Protein AF-A0A7J0FKH3-F1 (afdb_monomer)

Structure (mmCIF, N/CA/C/O backbone):
data_AF-A0A7J0FKH3-F1
#
_entry.id   AF-A0A7J0FKH3-F1
#
loop_
_atom_site.group_PDB
_atom_site.id
_atom_site.type_symbol
_atom_site.label_atom_id
_atom_site.label_alt_id
_atom_site.label_comp_id
_atom_site.label_asym_id
_atom_site.label_entity_id
_atom_site.label_seq_id
_atom_site.pdbx_PDB_ins_code
_atom_site.Cartn_x
_atom_site.Cartn_y
_atom_site.Cartn_z
_atom_site.occupancy
_atom_site.B_iso_or_equiv
_atom_site.auth_seq_id
_atom_site.auth_comp_id
_atom_site.auth_asym_id
_atom_site.auth_atom_id
_atom_site.pdbx_PDB_model_num
ATOM 1 N N . MET A 1 1 ? -23.521 24.990 9.182 1.00 24.92 1 MET A N 1
ATOM 2 C CA . MET A 1 1 ? -23.584 23.538 8.897 1.00 24.92 1 MET A CA 1
ATOM 3 C C . MET A 1 1 ? -22.207 23.071 8.406 1.00 24.92 1 MET A C 1
ATOM 5 O O . MET A 1 1 ? -22.024 22.804 7.232 1.00 24.92 1 MET A O 1
ATOM 9 N N . LEU A 1 2 ? -21.201 23.067 9.289 1.00 23.31 2 LEU A N 1
ATOM 10 C CA . LEU A 1 2 ? -19.812 22.672 8.999 1.00 23.31 2 LEU A CA 1
ATOM 11 C C . LEU A 1 2 ? -19.303 21.867 10.203 1.00 23.31 2 LEU A C 1
ATOM 13 O O . LEU A 1 2 ? -18.571 22.367 11.043 1.00 23.31 2 LEU A O 1
ATOM 17 N N . PHE A 1 3 ? -19.789 20.636 10.324 1.00 21.09 3 PHE A N 1
ATOM 18 C CA . PHE A 1 3 ? -19.300 19.636 11.275 1.00 21.09 3 PHE A CA 1
ATOM 19 C C . PHE A 1 3 ? -19.214 18.303 10.526 1.00 21.09 3 PHE A C 1
ATOM 21 O O . PHE A 1 3 ? -19.976 17.372 10.762 1.00 21.09 3 PHE A O 1
ATOM 28 N N . TRP A 1 4 ? -18.304 18.222 9.553 1.00 26.66 4 TRP A N 1
ATOM 29 C CA . TRP A 1 4 ? -17.895 16.935 8.995 1.00 26.66 4 TRP A CA 1
ATOM 30 C C . TRP A 1 4 ? -16.787 16.356 9.883 1.00 26.66 4 TRP A C 1
ATOM 32 O O . TRP A 1 4 ? -15.612 16.664 9.738 1.00 26.66 4 TRP A O 1
ATOM 42 N N . ASN A 1 5 ? -17.235 15.578 10.872 1.00 28.22 5 ASN A N 1
ATOM 43 C CA . ASN A 1 5 ? -16.535 14.552 11.651 1.00 28.22 5 ASN A CA 1
ATOM 44 C C . ASN A 1 5 ? -14.994 14.494 11.566 1.00 28.22 5 ASN A C 1
ATOM 46 O O . ASN A 1 5 ? -14.410 13.733 10.792 1.00 28.22 5 ASN A O 1
ATOM 50 N N . THR A 1 6 ? -14.346 15.134 12.538 1.00 33.44 6 THR A N 1
ATOM 51 C CA . THR A 1 6 ? -12.931 14.973 12.928 1.00 33.44 6 THR A CA 1
ATOM 52 C C . THR A 1 6 ? -12.555 13.562 13.418 1.00 33.44 6 THR A C 1
ATOM 54 O O . THR A 1 6 ? -11.392 13.303 13.721 1.00 33.44 6 THR A O 1
ATOM 57 N N . TYR A 1 7 ? -13.502 12.619 13.479 1.00 34.09 7 TYR A N 1
ATOM 58 C CA . TYR A 1 7 ? -13.244 11.224 13.857 1.00 34.09 7 TYR A CA 1
ATOM 59 C C . TYR A 1 7 ? -12.999 10.282 12.671 1.00 34.09 7 TYR A C 1
ATOM 61 O O . TYR A 1 7 ? -12.378 9.240 12.868 1.00 34.09 7 TYR A O 1
ATOM 69 N N . SER A 1 8 ? -13.430 10.620 11.448 1.00 38.53 8 SER A N 1
ATOM 70 C CA . SER A 1 8 ? -13.379 9.666 10.325 1.00 38.53 8 SER A CA 1
ATOM 71 C C . SER A 1 8 ? -12.007 9.560 9.652 1.00 38.53 8 SER A C 1
ATOM 73 O O . SER A 1 8 ? -11.727 8.556 9.007 1.00 38.53 8 SER A O 1
ATOM 75 N N . PHE A 1 9 ? -11.149 10.572 9.811 1.00 42.69 9 PHE A N 1
ATOM 76 C CA . PHE A 1 9 ? -9.813 10.604 9.207 1.00 42.69 9 PHE A CA 1
ATOM 77 C C . PHE A 1 9 ? -8.713 10.048 10.118 1.00 42.69 9 PHE A C 1
ATOM 79 O O . PHE A 1 9 ? -7.590 9.883 9.659 1.00 42.69 9 PHE A O 1
ATOM 86 N N . LYS A 1 10 ? -8.999 9.736 11.394 1.00 51.81 10 LYS A N 1
ATOM 87 C CA . LYS A 1 10 ? -7.981 9.359 12.401 1.00 51.81 10 LYS A CA 1
ATOM 88 C C . LYS A 1 10 ? -7.287 8.013 12.160 1.00 51.81 10 LYS A C 1
ATOM 90 O O . LYS A 1 10 ? -6.331 7.701 12.860 1.00 51.81 10 LYS A O 1
ATOM 95 N N . THR A 1 11 ? -7.750 7.219 11.200 1.00 57.16 11 THR A N 1
ATOM 96 C CA . THR A 1 11 ? -7.246 5.861 10.954 1.00 57.16 11 THR A CA 1
ATOM 97 C C . THR A 1 11 ? -6.678 5.678 9.554 1.00 57.16 11 THR A C 1
ATOM 99 O O . THR A 1 11 ? -6.481 4.551 9.125 1.00 57.16 11 THR A O 1
ATOM 102 N N . ILE A 1 12 ? -6.420 6.764 8.826 1.00 62.19 12 ILE A N 1
ATOM 103 C CA . ILE A 1 12 ? -5.792 6.695 7.506 1.00 62.19 12 ILE A CA 1
ATOM 104 C C . ILE A 1 12 ? -4.331 7.108 7.636 1.00 62.19 12 ILE A C 1
ATOM 106 O O . ILE A 1 12 ? -4.050 8.212 8.099 1.00 62.19 12 ILE A O 1
ATOM 110 N N . GLY A 1 13 ? -3.420 6.213 7.257 1.00 70.19 13 GLY A N 1
ATOM 111 C CA . GLY A 1 13 ? -2.000 6.518 7.079 1.00 70.19 13 GLY A CA 1
ATOM 112 C C . GLY A 1 13 ? -1.672 6.607 5.593 1.00 70.19 13 GLY A C 1
ATOM 113 O O . GLY A 1 13 ? -2.055 5.714 4.848 1.00 70.19 13 GLY A O 1
ATOM 114 N N . MET A 1 14 ? -0.993 7.658 5.149 1.00 76.94 14 MET A N 1
ATOM 115 C CA . MET A 1 14 ? -0.488 7.812 3.791 1.00 76.94 14 MET A CA 1
ATOM 116 C C . MET A 1 14 ? 1.018 7.552 3.762 1.00 76.94 14 MET A C 1
ATOM 118 O O . MET A 1 14 ? 1.755 8.134 4.552 1.00 76.94 14 MET A O 1
ATOM 122 N N . MET A 1 15 ? 1.466 6.735 2.816 1.00 76.62 15 MET A N 1
ATOM 123 C CA . MET A 1 15 ? 2.872 6.542 2.471 1.00 76.62 15 MET A CA 1
ATOM 124 C C . MET A 1 15 ? 3.115 6.960 1.025 1.00 76.62 15 MET A C 1
ATOM 126 O O . MET A 1 15 ? 2.325 6.607 0.149 1.00 76.62 15 MET A O 1
ATOM 130 N N . TRP A 1 16 ? 4.203 7.670 0.748 1.00 78.88 16 TRP A N 1
ATOM 131 C CA . TRP A 1 16 ? 4.578 8.050 -0.616 1.00 78.88 16 TRP A CA 1
ATOM 132 C C . TRP A 1 16 ? 6.033 7.731 -0.923 1.00 78.88 16 TRP A C 1
ATOM 134 O O . TRP A 1 16 ? 6.893 7.946 -0.084 1.00 78.88 16 TRP A O 1
ATOM 144 N N . GLN A 1 17 ? 6.311 7.281 -2.146 1.00 72.50 17 GLN A N 1
ATOM 145 C CA . GLN A 1 17 ? 7.668 7.187 -2.684 1.00 72.50 17 GLN A CA 1
ATOM 146 C C . GLN A 1 17 ? 7.677 7.700 -4.125 1.00 72.50 17 GLN A C 1
ATOM 148 O O . GLN A 1 17 ? 6.832 7.312 -4.937 1.00 72.50 17 GLN A O 1
ATOM 153 N N . CYS A 1 18 ? 8.670 8.516 -4.485 1.00 68.19 18 CYS A N 1
ATOM 154 C CA . CYS A 1 18 ? 8.940 8.860 -5.879 1.00 68.19 18 CYS A CA 1
ATOM 155 C C . CYS A 1 18 ? 10.355 8.464 -6.278 1.00 68.19 18 CYS A C 1
ATOM 157 O O . CYS A 1 18 ? 11.319 9.152 -5.969 1.00 68.19 18 CYS A O 1
ATOM 159 N N . SER A 1 19 ? 10.457 7.378 -7.042 1.00 62.41 19 SER A N 1
ATOM 160 C CA . SER A 1 19 ? 11.687 6.958 -7.726 1.00 62.41 19 SER A CA 1
ATOM 161 C C . SER A 1 19 ? 11.820 7.541 -9.140 1.00 62.41 19 SER A C 1
ATOM 163 O O . SER A 1 19 ? 12.805 7.302 -9.832 1.00 62.41 19 SER A O 1
ATOM 165 N N . SER A 1 20 ? 10.821 8.299 -9.605 1.00 66.44 20 SER A N 1
ATOM 166 C CA . SER A 1 20 ? 10.815 8.892 -10.942 1.00 66.44 20 SER A CA 1
ATOM 167 C C . SER A 1 20 ? 11.645 10.173 -10.987 1.00 66.44 20 SER A C 1
ATOM 169 O O . SER A 1 20 ? 11.427 11.081 -10.194 1.00 66.44 20 SER A O 1
ATOM 171 N N . THR A 1 21 ? 12.503 10.306 -11.999 1.00 72.00 21 THR A N 1
ATOM 172 C CA . THR A 1 21 ? 13.219 11.555 -12.313 1.00 72.00 21 THR A CA 1
ATOM 173 C C . THR A 1 21 ? 12.404 12.510 -13.190 1.00 72.00 21 THR A C 1
ATOM 175 O O . THR A 1 21 ? 12.800 13.656 -13.392 1.00 72.00 21 THR A O 1
ATOM 178 N N . LEU A 1 22 ? 11.246 12.073 -13.708 1.00 79.06 22 LEU A N 1
ATOM 179 C CA . LEU A 1 22 ? 10.380 12.914 -14.537 1.00 79.06 22 LEU A CA 1
ATOM 180 C C . LEU A 1 22 ? 9.825 14.098 -13.720 1.00 79.06 22 LEU A C 1
ATOM 182 O O . LEU A 1 22 ? 9.052 13.864 -12.783 1.00 79.06 22 LEU A O 1
ATOM 186 N N . PRO A 1 23 ? 10.103 15.361 -14.107 1.00 82.38 23 PRO A N 1
ATOM 187 C CA . PRO A 1 23 ? 9.742 16.538 -13.311 1.00 82.38 23 PRO A CA 1
ATOM 188 C C . PRO A 1 23 ? 8.249 16.646 -12.988 1.00 82.38 23 PRO A C 1
ATOM 190 O O . PRO A 1 23 ? 7.871 17.065 -11.896 1.00 82.38 23 PRO A O 1
ATOM 193 N N . VAL A 1 24 ? 7.385 16.234 -13.920 1.00 81.69 24 VAL A N 1
ATOM 194 C CA . VAL A 1 24 ? 5.925 16.264 -13.740 1.00 81.69 24 VAL A CA 1
ATOM 195 C C . VAL A 1 24 ? 5.469 15.289 -12.652 1.00 81.69 24 VAL A C 1
ATOM 197 O O . VAL A 1 24 ? 4.576 15.622 -11.874 1.00 81.69 24 VAL A O 1
ATOM 200 N N . VAL A 1 25 ? 6.079 14.103 -12.571 1.00 80.31 25 VAL A N 1
ATOM 201 C CA . VAL A 1 25 ? 5.743 13.086 -11.560 1.00 80.31 25 VAL A CA 1
ATOM 202 C C . VAL A 1 25 ? 6.230 13.536 -10.185 1.00 80.31 25 VAL A C 1
ATOM 204 O O . VAL A 1 25 ? 5.458 13.511 -9.229 1.00 80.31 25 VAL A O 1
ATOM 207 N N . VAL A 1 26 ? 7.464 14.046 -10.112 1.00 82.62 26 VAL A N 1
ATOM 208 C CA . VAL A 1 26 ? 8.044 14.599 -8.878 1.00 82.62 26 VAL A CA 1
ATOM 209 C C . VAL A 1 26 ? 7.198 15.758 -8.353 1.00 82.62 26 VAL A C 1
ATOM 211 O O . VAL A 1 26 ? 6.854 15.796 -7.173 1.00 82.62 26 VAL A O 1
ATOM 214 N N . LYS A 1 27 ? 6.811 16.697 -9.229 1.00 86.69 27 LYS A N 1
ATOM 215 C CA . LYS A 1 27 ? 5.954 17.828 -8.852 1.00 86.69 27 LYS A CA 1
ATOM 216 C C . LYS A 1 27 ? 4.613 17.349 -8.298 1.00 86.69 27 LYS A C 1
ATOM 218 O O . LYS A 1 27 ? 4.248 17.754 -7.203 1.00 86.69 27 LYS A O 1
ATOM 223 N N . ARG A 1 28 ? 3.927 16.442 -9.003 1.00 86.88 28 ARG A N 1
ATOM 224 C CA . ARG A 1 28 ? 2.649 15.883 -8.536 1.00 86.88 28 ARG A CA 1
ATOM 225 C C . ARG A 1 28 ? 2.771 15.197 -7.180 1.00 86.88 28 ARG A C 1
ATOM 227 O O . ARG A 1 28 ? 1.871 15.338 -6.366 1.00 86.88 28 ARG A O 1
ATOM 234 N N . GLY A 1 29 ? 3.855 14.463 -6.937 1.00 86.56 29 GLY A N 1
ATOM 235 C CA . GLY A 1 29 ? 4.088 13.820 -5.645 1.00 86.56 29 GLY A CA 1
ATOM 236 C C . GLY A 1 29 ? 4.231 14.820 -4.502 1.00 86.56 29 GLY A C 1
ATOM 237 O O . GLY A 1 29 ? 3.565 14.667 -3.482 1.00 86.56 29 GLY A O 1
ATOM 238 N N . ARG A 1 30 ? 4.998 15.897 -4.711 1.00 88.69 30 ARG A N 1
ATOM 239 C CA . ARG A 1 30 ? 5.112 16.989 -3.730 1.00 88.69 30 ARG A CA 1
ATOM 240 C C . ARG A 1 30 ? 3.774 17.681 -3.474 1.00 88.69 30 ARG A C 1
ATOM 242 O O . ARG A 1 30 ? 3.397 17.853 -2.320 1.00 88.69 30 ARG A O 1
ATOM 249 N N . ASP A 1 31 ? 3.041 18.028 -4.532 1.00 92.06 31 ASP A N 1
ATOM 250 C CA . ASP A 1 31 ? 1.729 18.682 -4.417 1.00 92.06 31 ASP A CA 1
ATOM 251 C C . ASP A 1 31 ? 0.729 17.790 -3.654 1.00 92.06 31 ASP A C 1
ATOM 253 O O . ASP A 1 31 ? -0.059 18.270 -2.835 1.00 92.06 31 ASP A O 1
ATOM 257 N N . LEU A 1 32 ? 0.792 16.474 -3.885 1.00 91.00 32 LEU A N 1
ATOM 258 C CA . LEU A 1 32 ? -0.018 15.485 -3.182 1.00 91.00 32 LEU A CA 1
ATOM 259 C C . LEU A 1 32 ? 0.346 15.425 -1.692 1.00 91.00 32 LEU A C 1
ATOM 261 O O . LEU A 1 32 ? -0.547 15.543 -0.856 1.00 91.00 32 LEU A O 1
ATOM 265 N N . LEU A 1 33 ? 1.634 15.293 -1.356 1.00 89.94 33 LEU A N 1
ATOM 266 C CA . LEU A 1 33 ? 2.116 15.274 0.030 1.00 89.94 33 LEU A CA 1
ATOM 267 C C . LEU A 1 33 ? 1.686 16.522 0.806 1.00 89.94 33 LEU A C 1
ATOM 269 O O . LEU A 1 33 ? 1.128 16.399 1.894 1.00 89.94 33 LEU A O 1
ATOM 273 N N . ILE A 1 34 ? 1.882 17.714 0.231 1.00 91.81 34 ILE A N 1
ATOM 274 C CA . ILE A 1 34 ? 1.464 18.988 0.841 1.00 91.81 34 ILE A CA 1
ATOM 275 C C . ILE A 1 34 ? -0.033 18.960 1.158 1.00 91.81 34 ILE A C 1
ATOM 277 O O . ILE A 1 34 ? -0.455 19.320 2.259 1.00 91.81 34 ILE A O 1
ATOM 281 N N . THR A 1 35 ? -0.842 18.492 0.210 1.00 93.06 35 THR A N 1
ATOM 282 C CA . THR A 1 35 ? -2.294 18.438 0.381 1.00 93.06 35 THR A CA 1
ATOM 283 C C . THR A 1 35 ? -2.699 17.445 1.466 1.00 93.06 35 THR A C 1
ATOM 285 O O . THR A 1 35 ? -3.514 17.791 2.323 1.00 93.06 35 THR A O 1
ATOM 288 N N . TYR A 1 36 ? -2.099 16.254 1.511 1.00 91.25 36 TYR A N 1
ATOM 289 C CA . TYR A 1 36 ? -2.360 15.296 2.586 1.00 91.25 36 TYR A CA 1
ATOM 290 C C . TYR A 1 36 ? -1.902 15.809 3.953 1.00 91.25 36 TYR A C 1
ATOM 292 O O . TYR A 1 36 ? -2.659 15.672 4.908 1.00 91.25 36 TYR A O 1
ATOM 300 N N . HIS A 1 37 ? -0.747 16.473 4.062 1.00 90.00 37 HIS A N 1
ATOM 301 C CA . HIS A 1 37 ? -0.317 17.123 5.308 1.00 90.00 37 HIS A CA 1
ATOM 302 C C . HIS A 1 37 ? -1.267 18.240 5.764 1.00 90.00 37 HIS A C 1
ATOM 304 O O . HIS A 1 37 ? -1.367 18.506 6.959 1.00 90.00 37 HIS A O 1
ATOM 310 N N . SER A 1 38 ? -1.983 18.889 4.839 1.00 91.50 38 SER A N 1
ATOM 311 C CA . SER A 1 38 ? -2.996 19.899 5.181 1.00 91.50 38 SER A CA 1
ATOM 312 C C . SER A 1 38 ? -4.323 19.307 5.684 1.00 91.50 38 SER A C 1
ATOM 314 O O . SER A 1 38 ? -5.131 20.026 6.275 1.00 91.50 38 SER A O 1
ATOM 316 N N . LEU A 1 39 ? -4.565 18.017 5.426 1.00 90.12 39 LEU A N 1
ATOM 317 C CA . LEU A 1 39 ? -5.822 17.315 5.722 1.00 90.12 39 LEU A CA 1
ATOM 318 C C . LEU A 1 39 ? -5.690 16.294 6.857 1.00 90.12 39 LEU A C 1
ATOM 320 O O . LEU A 1 39 ? -6.644 16.075 7.603 1.00 90.12 39 LEU A O 1
ATOM 324 N N . LEU A 1 40 ? -4.529 15.655 6.971 1.00 88.56 40 LEU A N 1
ATOM 325 C CA . LEU A 1 40 ? -4.211 14.614 7.942 1.00 88.56 40 LEU A CA 1
ATOM 326 C C . LEU A 1 40 ? -3.172 15.120 8.945 1.00 88.56 40 LEU A C 1
ATOM 328 O O . LEU A 1 40 ? -2.465 16.096 8.705 1.00 88.56 40 LEU A O 1
ATOM 332 N N . ASN A 1 41 ? -3.060 14.447 10.090 1.00 84.62 41 ASN A N 1
ATOM 333 C CA . ASN A 1 41 ? -2.061 14.833 11.080 1.00 84.62 41 ASN A CA 1
ATOM 334 C C . ASN A 1 41 ? -0.638 14.419 10.649 1.00 84.62 41 ASN A C 1
ATOM 336 O O . ASN A 1 41 ? -0.452 13.500 9.854 1.00 84.62 41 ASN A O 1
ATOM 340 N N . LYS A 1 42 ? 0.386 15.069 11.215 1.00 80.12 42 LYS A N 1
ATOM 341 C CA . LYS A 1 42 ? 1.800 14.822 10.868 1.00 80.12 42 LYS A CA 1
ATOM 342 C C . LYS A 1 42 ? 2.282 13.380 11.085 1.00 80.12 42 LYS A C 1
ATOM 344 O O . LYS A 1 42 ? 3.255 12.978 10.473 1.00 80.12 42 LYS A O 1
ATOM 349 N N . ASN A 1 43 ? 1.614 12.610 11.943 1.00 82.25 43 ASN A N 1
ATOM 350 C CA . ASN A 1 43 ? 1.945 11.208 12.208 1.00 82.25 43 ASN A CA 1
ATOM 351 C C . ASN A 1 43 ? 1.196 10.245 11.265 1.00 82.25 43 ASN A C 1
ATOM 353 O O . ASN A 1 43 ? 1.367 9.033 11.367 1.00 82.25 43 ASN A O 1
ATOM 357 N N . GLN A 1 44 ? 0.334 10.771 10.391 1.00 86.12 44 GLN A N 1
ATOM 358 C CA . GLN A 1 44 ? -0.460 10.016 9.422 1.00 86.12 44 GLN A CA 1
ATOM 359 C C . GLN A 1 44 ? 0.058 10.137 7.995 1.00 86.12 44 GLN A C 1
ATOM 361 O O . GLN A 1 44 ? -0.462 9.448 7.130 1.00 86.12 44 GLN A O 1
ATOM 366 N N . VAL A 1 45 ? 1.026 11.005 7.718 1.00 89.50 45 VAL A N 1
ATOM 367 C CA . VAL A 1 45 ? 1.577 11.187 6.373 1.00 89.50 45 VAL A CA 1
ATOM 368 C C . VAL A 1 45 ? 3.068 10.941 6.451 1.00 89.50 45 VAL A C 1
ATOM 370 O O . VAL A 1 45 ? 3.737 11.532 7.294 1.00 89.50 45 VAL A O 1
ATOM 373 N N . PHE A 1 46 ? 3.547 10.040 5.604 1.00 87.56 46 PHE A N 1
ATOM 374 C CA . PHE A 1 46 ? 4.900 9.522 5.646 1.00 87.56 46 PHE A CA 1
ATOM 375 C C . PHE A 1 46 ? 5.512 9.533 4.247 1.00 87.56 46 PHE A C 1
ATOM 377 O O . PHE A 1 46 ? 4.931 9.014 3.285 1.00 87.56 46 PHE A O 1
ATOM 384 N N . ASP A 1 47 ? 6.687 10.128 4.139 1.00 88.12 47 ASP A N 1
ATOM 385 C CA . ASP A 1 47 ? 7.458 10.223 2.914 1.00 88.12 47 ASP A CA 1
ATOM 386 C C . ASP A 1 47 ? 8.585 9.181 2.952 1.00 88.12 47 ASP A C 1
ATOM 388 O O . ASP A 1 47 ? 9.625 9.363 3.581 1.00 88.12 47 ASP A O 1
ATOM 392 N N . LEU A 1 48 ? 8.395 8.078 2.227 1.00 83.69 48 LEU A N 1
ATOM 393 C CA . LEU A 1 48 ? 9.358 6.978 2.115 1.00 83.69 48 LEU A CA 1
ATOM 394 C C . LEU A 1 48 ? 10.678 7.396 1.450 1.00 83.69 48 LEU A C 1
ATOM 396 O O . LEU A 1 48 ? 11.615 6.602 1.428 1.00 83.69 48 LEU A O 1
ATOM 400 N N . SER A 1 49 ? 10.758 8.592 0.856 1.00 77.88 49 SER A N 1
ATOM 401 C CA . SER A 1 49 ? 11.997 9.103 0.265 1.00 77.88 49 SER A CA 1
ATOM 402 C C . SER A 1 49 ? 12.914 9.805 1.266 1.00 77.88 49 SER A C 1
ATOM 404 O O . SER A 1 49 ? 14.110 9.905 0.997 1.00 77.88 49 SER A O 1
ATOM 406 N N . VAL A 1 50 ? 12.387 10.266 2.406 1.00 80.56 50 VAL A N 1
ATOM 407 C CA . VAL A 1 50 ? 13.161 11.030 3.404 1.00 80.56 50 VAL A CA 1
ATOM 408 C C . VAL A 1 50 ? 13.007 10.532 4.838 1.00 80.56 50 VAL A C 1
ATOM 410 O O . VAL A 1 50 ? 13.890 10.802 5.647 1.00 80.56 50 VAL A O 1
ATOM 413 N N . ASP A 1 51 ? 11.926 9.821 5.161 1.00 81.12 51 ASP A N 1
ATOM 414 C CA . ASP A 1 51 ? 11.641 9.402 6.529 1.00 81.12 51 ASP A CA 1
ATOM 415 C C . ASP A 1 51 ? 12.309 8.056 6.865 1.00 81.12 51 ASP A C 1
ATOM 417 O O . ASP A 1 51 ? 13.426 8.016 7.375 1.00 81.12 51 ASP A O 1
ATOM 421 N N . ALA A 1 52 ? 11.622 6.937 6.619 1.00 77.62 52 ALA A N 1
ATOM 422 C CA . ALA A 1 52 ? 12.139 5.590 6.865 1.00 77.62 52 ALA A CA 1
ATOM 423 C C . ALA A 1 52 ? 11.485 4.564 5.931 1.00 77.62 52 ALA A C 1
ATOM 425 O O . ALA A 1 52 ? 10.583 4.884 5.152 1.00 77.62 52 ALA A O 1
ATOM 426 N N . ALA A 1 53 ? 11.920 3.311 6.026 1.00 84.44 53 ALA A N 1
ATOM 427 C CA . ALA A 1 53 ? 11.284 2.222 5.308 1.00 84.44 53 ALA A CA 1
ATOM 428 C C . ALA A 1 53 ? 9.882 1.908 5.894 1.00 84.44 53 ALA A C 1
ATOM 430 O O . ALA A 1 53 ? 9.613 2.187 7.072 1.00 84.44 53 ALA A O 1
ATOM 431 N N . PRO A 1 54 ? 8.945 1.348 5.100 1.00 86.44 54 PRO A N 1
ATOM 432 C CA . PRO A 1 54 ? 7.593 1.056 5.568 1.00 86.44 54 PRO A CA 1
ATOM 433 C C . PRO A 1 54 ? 7.556 0.091 6.758 1.00 86.44 54 PRO A C 1
ATOM 435 O O . PRO A 1 54 ? 6.642 0.175 7.576 1.00 86.44 54 PRO A O 1
ATOM 438 N N . ASP A 1 55 ? 8.521 -0.824 6.864 1.00 86.50 55 ASP A N 1
ATOM 439 C CA . ASP A 1 55 ? 8.635 -1.785 7.960 1.00 86.50 55 ASP A CA 1
ATOM 440 C C . ASP A 1 55 ? 8.953 -1.107 9.288 1.00 86.50 55 ASP A C 1
ATOM 442 O O . ASP A 1 55 ? 8.244 -1.370 10.259 1.00 86.50 55 ASP A O 1
ATOM 446 N N . ASP A 1 56 ? 9.897 -0.168 9.323 1.00 85.06 56 ASP A N 1
ATOM 447 C CA . ASP A 1 56 ? 10.204 0.606 10.533 1.00 85.06 56 ASP A CA 1
ATOM 448 C C . ASP A 1 56 ? 8.970 1.359 11.045 1.00 85.06 56 ASP A C 1
ATOM 450 O O . ASP A 1 56 ? 8.645 1.352 12.239 1.00 85.06 56 ASP A O 1
ATOM 454 N N . PHE A 1 57 ? 8.246 2.008 10.129 1.00 84.69 57 PHE A N 1
ATOM 455 C CA . PHE A 1 57 ? 7.028 2.736 10.465 1.00 84.69 57 PHE A CA 1
ATOM 456 C C . PHE A 1 57 ? 5.939 1.795 10.988 1.00 84.69 57 PHE A C 1
ATOM 458 O O . PHE A 1 57 ? 5.357 2.052 12.046 1.00 84.69 57 PHE A O 1
ATOM 465 N N . LEU A 1 58 ? 5.650 0.712 10.263 1.00 86.81 58 LEU A N 1
ATOM 466 C CA . LEU A 1 58 ? 4.561 -0.193 10.618 1.00 86.81 58 LEU A CA 1
ATOM 467 C C . LEU A 1 58 ? 4.857 -0.956 11.904 1.00 86.81 58 LEU A C 1
ATOM 469 O O . LEU A 1 58 ? 3.962 -1.060 12.742 1.00 86.81 58 LEU A O 1
ATOM 473 N N . GLN A 1 59 ? 6.092 -1.413 12.116 1.00 88.69 59 GLN A N 1
ATOM 474 C CA . GLN A 1 59 ? 6.494 -2.019 13.386 1.00 88.69 59 GLN A CA 1
ATOM 475 C C . GLN A 1 59 ? 6.258 -1.050 14.540 1.00 88.69 59 GLN A C 1
ATOM 477 O O . GLN A 1 59 ? 5.590 -1.410 15.506 1.00 88.69 59 GLN A O 1
ATOM 482 N N . ARG A 1 60 ? 6.706 0.206 14.416 1.00 87.62 60 ARG A N 1
ATOM 483 C CA . ARG A 1 60 ? 6.489 1.223 15.452 1.00 87.62 60 ARG A CA 1
ATOM 484 C C . ARG A 1 60 ? 5.003 1.455 15.736 1.00 87.62 60 ARG A C 1
ATOM 486 O O . ARG A 1 60 ? 4.613 1.525 16.899 1.00 87.62 60 ARG A O 1
ATOM 493 N N . VAL A 1 61 ? 4.168 1.571 14.703 1.00 87.19 61 VAL A N 1
ATOM 494 C CA . VAL A 1 61 ? 2.717 1.767 14.869 1.00 87.19 61 VAL A CA 1
ATOM 495 C C . VAL A 1 61 ? 2.082 0.580 15.590 1.00 87.19 61 VAL A C 1
ATOM 497 O O . VAL A 1 61 ? 1.355 0.785 16.560 1.00 87.19 61 VAL A O 1
ATOM 500 N N . TYR A 1 62 ? 2.362 -0.647 15.153 1.00 89.12 62 TYR A N 1
ATOM 501 C CA . TYR A 1 62 ? 1.750 -1.839 15.736 1.00 89.12 62 TYR A CA 1
ATOM 502 C C . TYR A 1 62 ? 2.252 -2.135 17.152 1.00 89.12 62 TYR A C 1
ATOM 504 O O . TYR A 1 62 ? 1.430 -2.455 18.007 1.00 89.12 62 TYR A O 1
ATOM 512 N N . LEU A 1 63 ? 3.542 -1.928 17.435 1.00 90.50 63 LEU A N 1
ATOM 513 C CA . LEU A 1 63 ? 4.089 -2.032 18.792 1.00 90.50 63 LEU A CA 1
ATOM 514 C C . LEU A 1 63 ? 3.443 -1.011 19.735 1.00 90.50 63 LEU A C 1
ATOM 516 O O . LEU A 1 63 ? 3.044 -1.360 20.843 1.00 90.50 63 LEU A O 1
ATOM 520 N N . ASN A 1 64 ? 3.273 0.237 19.290 1.00 90.44 64 ASN A N 1
ATOM 521 C CA . ASN A 1 64 ? 2.602 1.260 20.091 1.00 90.44 64 ASN A CA 1
ATOM 522 C C . ASN A 1 64 ? 1.130 0.909 20.348 1.00 90.44 64 ASN A C 1
ATOM 524 O O . ASN A 1 64 ? 0.649 1.066 21.468 1.00 90.44 64 ASN A O 1
ATOM 528 N N . LEU A 1 65 ? 0.410 0.419 19.332 1.00 89.69 65 LEU A N 1
ATOM 529 C CA . LEU A 1 65 ? -0.977 -0.022 19.492 1.00 89.69 65 LEU A CA 1
ATOM 530 C C . LEU A 1 65 ? -1.083 -1.207 20.455 1.00 89.69 65 LEU A C 1
ATOM 532 O O . LEU A 1 65 ? -2.008 -1.243 21.260 1.00 89.69 65 LEU A O 1
ATOM 536 N N . GLU A 1 66 ? -0.154 -2.157 20.401 1.00 91.12 66 GLU A N 1
ATOM 537 C CA . GLU A 1 66 ? -0.113 -3.296 21.319 1.00 91.12 66 GLU A CA 1
ATOM 538 C C . GLU A 1 66 ? 0.149 -2.853 22.762 1.00 91.12 66 GLU A C 1
ATOM 540 O O . GLU A 1 66 ? -0.598 -3.234 23.660 1.00 91.12 66 GLU A O 1
ATOM 545 N N . GLN A 1 67 ? 1.123 -1.968 22.980 1.00 92.50 67 GLN A N 1
ATOM 546 C CA . GLN A 1 67 ? 1.401 -1.388 24.298 1.00 92.50 67 GLN A CA 1
ATOM 547 C C . GLN A 1 67 ? 0.186 -0.648 24.870 1.00 92.50 67 GLN A C 1
ATOM 549 O O . GLN A 1 67 ? -0.182 -0.852 26.025 1.00 92.50 67 GLN A O 1
ATOM 554 N N . LEU A 1 68 ? -0.490 0.170 24.060 1.00 91.19 68 LEU A N 1
ATOM 555 C CA . LEU A 1 68 ? -1.700 0.876 24.487 1.00 91.19 68 LEU A CA 1
ATOM 556 C C . LEU A 1 68 ? -2.825 -0.094 24.876 1.00 91.19 68 LEU A C 1
ATOM 558 O O . LEU A 1 68 ? -3.488 0.117 25.889 1.00 91.19 68 LEU A O 1
ATOM 562 N N . LYS A 1 69 ? -3.001 -1.190 24.130 1.00 91.00 69 LYS A N 1
ATOM 563 C CA . LYS A 1 69 ? -3.982 -2.236 24.464 1.00 91.00 69 LYS A CA 1
ATOM 564 C C . LYS A 1 69 ? -3.660 -2.934 25.778 1.00 91.00 69 LYS A C 1
ATOM 566 O O . LYS A 1 69 ? -4.566 -3.146 26.577 1.00 91.00 69 LYS A O 1
ATOM 571 N N . LEU A 1 70 ? -2.390 -3.272 26.006 1.00 93.88 70 LEU A N 1
ATOM 572 C CA . LEU A 1 70 ? -1.937 -3.881 27.261 1.00 93.88 70 LEU A CA 1
ATOM 573 C C . LEU A 1 70 ? -2.166 -2.949 28.459 1.00 93.88 70 LEU A C 1
ATOM 575 O O . LEU A 1 70 ? -2.490 -3.419 29.545 1.00 93.88 70 LEU A O 1
ATOM 579 N N . ASN A 1 71 ? -2.090 -1.636 28.236 1.00 94.56 71 ASN A N 1
ATOM 580 C CA . ASN A 1 71 ? -2.386 -0.611 29.237 1.00 94.56 71 ASN A CA 1
ATOM 581 C C . ASN A 1 71 ? -3.892 -0.308 29.397 1.00 94.56 71 ASN A C 1
ATOM 583 O O . ASN A 1 71 ? -4.251 0.587 30.160 1.00 94.56 71 ASN A O 1
ATOM 587 N N . GLY A 1 72 ? -4.776 -1.030 28.699 1.00 91.50 72 GLY A N 1
ATOM 588 C CA . GLY A 1 72 ? -6.230 -0.887 28.818 1.00 91.50 72 GLY A CA 1
ATOM 589 C C . GLY A 1 72 ? -6.859 0.213 27.954 1.00 91.50 72 GLY A C 1
ATOM 590 O O . GLY A 1 72 ? -8.009 0.578 28.188 1.00 91.50 72 GLY A O 1
ATOM 591 N N . ASP A 1 73 ? -6.151 0.750 26.954 1.00 90.69 73 ASP A N 1
ATOM 592 C CA . ASP A 1 73 ? -6.712 1.752 26.040 1.00 90.69 73 ASP A CA 1
ATOM 593 C C . ASP A 1 73 ? -7.648 1.102 25.002 1.00 90.69 73 ASP A C 1
ATOM 595 O O . ASP A 1 73 ? -7.227 0.530 23.990 1.00 90.69 73 ASP A O 1
ATOM 599 N N . GLU A 1 74 ? -8.957 1.227 25.227 1.00 87.06 74 GLU A N 1
ATOM 600 C CA . GLU A 1 74 ? -9.986 0.726 24.309 1.00 87.06 74 GLU A CA 1
ATOM 601 C C . GLU A 1 74 ? -9.962 1.398 22.924 1.00 87.06 74 GLU A C 1
ATOM 603 O O . GLU A 1 74 ? -10.440 0.822 21.937 1.00 87.06 74 GLU A O 1
ATOM 608 N N . LEU A 1 75 ? -9.427 2.620 22.808 1.00 87.88 75 LEU A N 1
ATOM 609 C CA . LEU A 1 75 ? -9.309 3.300 21.519 1.00 87.88 75 LEU A CA 1
ATOM 610 C C . LEU A 1 75 ? -8.252 2.632 20.647 1.00 87.88 75 LEU A C 1
ATOM 612 O O . LEU A 1 75 ? -8.430 2.601 19.431 1.00 87.88 75 LEU A O 1
ATOM 616 N N . ALA A 1 76 ? -7.204 2.045 21.226 1.00 87.56 76 ALA A N 1
ATOM 617 C CA . ALA A 1 76 ? -6.166 1.356 20.465 1.00 87.56 76 ALA A CA 1
ATOM 618 C C . ALA A 1 76 ? -6.713 0.134 19.703 1.00 87.56 76 ALA A C 1
ATOM 620 O O . ALA A 1 76 ? -6.309 -0.119 18.564 1.00 87.56 76 ALA A O 1
ATOM 621 N N . LEU A 1 77 ? -7.684 -0.590 20.277 1.00 87.12 77 LEU A N 1
ATOM 622 C CA . LEU A 1 77 ? -8.423 -1.645 19.568 1.00 87.12 77 LEU A CA 1
ATOM 623 C C . LEU A 1 77 ? -9.191 -1.071 18.375 1.00 87.12 77 LEU A C 1
ATOM 625 O O . LEU A 1 77 ? -8.975 -1.505 17.243 1.00 87.12 77 LEU A O 1
ATOM 629 N N . LYS A 1 78 ? -10.002 -0.032 18.609 1.00 88.56 78 LYS A N 1
ATOM 630 C CA . LYS A 1 78 ? -10.819 0.612 17.565 1.00 88.56 78 LYS A CA 1
ATOM 631 C C . LYS A 1 78 ? -9.969 1.228 16.453 1.00 88.56 78 LYS A C 1
ATOM 633 O O . LYS A 1 78 ? -10.377 1.205 15.293 1.00 88.56 78 LYS A O 1
ATOM 638 N N . ILE A 1 79 ? -8.804 1.785 16.790 1.00 87.56 79 ILE A N 1
ATOM 639 C CA . ILE A 1 79 ? -7.851 2.329 15.818 1.00 87.56 79 ILE A CA 1
ATOM 640 C C . ILE A 1 79 ? -7.297 1.199 14.957 1.00 87.56 79 ILE A C 1
ATOM 642 O O . ILE A 1 79 ? -7.342 1.326 13.738 1.00 87.56 79 ILE A O 1
ATOM 646 N N . GLN A 1 80 ? -6.830 0.096 15.554 1.00 87.44 80 GLN A N 1
ATOM 647 C CA . GLN A 1 80 ? -6.289 -1.028 14.784 1.00 87.44 80 GLN A CA 1
ATOM 648 C C . GLN A 1 80 ? -7.331 -1.634 13.834 1.00 87.44 80 GLN A C 1
ATOM 650 O O . GLN A 1 80 ? -7.009 -1.916 12.683 1.00 87.44 80 GLN A O 1
ATOM 655 N N . GLU A 1 81 ? -8.572 -1.809 14.289 1.00 86.56 81 GLU A N 1
ATOM 656 C CA . GLU A 1 81 ? -9.654 -2.384 13.476 1.00 86.56 81 GLU A CA 1
ATOM 657 C C . GLU A 1 81 ? -10.048 -1.496 12.290 1.00 86.56 81 GLU A C 1
ATOM 659 O O . GLU A 1 81 ? -10.463 -1.997 11.247 1.00 86.56 81 GLU A O 1
ATOM 664 N N . ARG A 1 82 ? -9.921 -0.174 12.443 1.00 87.62 82 ARG A N 1
ATOM 665 C CA . ARG A 1 82 ? -10.324 0.820 11.436 1.00 87.62 82 ARG A CA 1
ATOM 666 C C . ARG A 1 82 ? -9.154 1.381 10.626 1.00 87.62 82 ARG A C 1
ATOM 668 O O . ARG A 1 82 ? -9.386 2.231 9.762 1.00 87.62 82 ARG A O 1
ATOM 675 N N . LEU A 1 83 ? -7.922 0.961 10.922 1.00 89.00 83 LEU A N 1
ATOM 676 C CA . LEU A 1 83 ? -6.702 1.418 10.260 1.00 89.00 83 LEU A CA 1
ATOM 677 C C . LEU A 1 83 ? -6.731 1.020 8.787 1.00 89.00 83 LEU A C 1
ATOM 679 O O . LEU A 1 83 ? -6.763 -0.162 8.466 1.00 89.00 83 LEU A O 1
ATOM 683 N N . LYS A 1 84 ? -6.674 2.009 7.897 1.00 90.56 84 LYS A N 1
ATOM 684 C CA . LYS A 1 84 ? -6.496 1.834 6.455 1.00 90.56 84 LYS A CA 1
ATOM 685 C C . LYS A 1 84 ? -5.210 2.536 6.036 1.00 90.56 84 LYS A C 1
ATOM 687 O O . LYS A 1 84 ? -4.906 3.623 6.528 1.00 90.56 84 LYS A O 1
ATOM 692 N N . ILE A 1 85 ? -4.462 1.937 5.119 1.00 92.94 85 ILE A N 1
ATOM 693 C CA . ILE A 1 85 ? -3.243 2.552 4.584 1.00 92.94 85 ILE A CA 1
ATOM 694 C C . ILE A 1 85 ? -3.501 2.993 3.151 1.00 92.94 85 ILE A C 1
ATOM 696 O O . ILE A 1 85 ? -4.075 2.253 2.363 1.00 92.94 85 ILE A O 1
ATOM 700 N N . ILE A 1 86 ? -3.072 4.198 2.810 1.00 93.44 86 ILE A N 1
ATOM 701 C CA . ILE A 1 86 ? -3.012 4.713 1.452 1.00 93.44 86 ILE A CA 1
ATOM 702 C C . ILE A 1 86 ? -1.545 4.725 1.039 1.00 93.44 86 ILE A C 1
ATOM 704 O O . ILE A 1 86 ? -0.723 5.350 1.697 1.00 93.44 86 ILE A O 1
ATOM 708 N N . VAL A 1 87 ? -1.211 4.076 -0.065 1.00 91.94 87 VAL A N 1
ATOM 709 C CA . VAL A 1 87 ? 0.111 4.174 -0.682 1.00 91.94 87 VAL A CA 1
ATOM 710 C C . VAL A 1 87 ? 0.003 4.975 -1.967 1.00 91.94 87 VAL A C 1
ATOM 712 O O . VAL A 1 87 ? -0.849 4.705 -2.804 1.00 91.94 87 VAL A O 1
ATOM 715 N N . ALA A 1 88 ? 0.826 6.004 -2.113 1.00 91.19 88 ALA A N 1
ATOM 716 C CA . ALA A 1 88 ? 0.922 6.815 -3.313 1.00 91.19 88 ALA A CA 1
ATOM 717 C C . ALA A 1 88 ? 2.263 6.543 -3.989 1.00 91.19 88 ALA A C 1
ATOM 719 O O . ALA A 1 88 ? 3.311 7.003 -3.542 1.00 91.19 88 ALA A O 1
ATOM 720 N N . GLY A 1 89 ? 2.229 5.788 -5.079 1.00 88.38 89 GLY A N 1
ATOM 721 C CA . GLY A 1 89 ? 3.438 5.306 -5.730 1.00 88.38 89 GLY A CA 1
ATOM 722 C C . GLY A 1 89 ? 3.149 4.653 -7.075 1.00 88.38 89 GLY A C 1
ATOM 723 O O . GLY A 1 89 ? 2.073 4.806 -7.658 1.00 88.38 89 GLY A O 1
ATOM 724 N N . GLY A 1 90 ? 4.156 3.966 -7.602 1.00 85.00 90 GLY A N 1
ATOM 725 C CA . GLY A 1 90 ? 3.957 2.991 -8.671 1.00 85.00 90 GLY A CA 1
ATOM 726 C C . GLY A 1 90 ? 3.852 1.577 -8.104 1.00 85.00 90 GLY A C 1
ATOM 727 O O . GLY A 1 90 ? 4.103 1.355 -6.922 1.00 85.00 90 GLY A O 1
ATOM 728 N N . ASP A 1 91 ? 3.610 0.604 -8.983 1.00 81.00 91 ASP A N 1
ATOM 729 C CA . ASP A 1 91 ? 3.452 -0.807 -8.600 1.00 81.00 91 ASP A CA 1
ATOM 730 C C . ASP A 1 91 ? 4.632 -1.372 -7.774 1.00 81.00 91 ASP A C 1
ATOM 732 O O . ASP A 1 91 ? 4.457 -2.323 -7.018 1.00 81.00 91 ASP A O 1
ATOM 736 N N . GLY A 1 92 ? 5.843 -0.814 -7.909 1.00 80.31 92 GLY A N 1
ATOM 737 C CA . GLY A 1 92 ? 7.000 -1.202 -7.093 1.00 80.31 92 GLY A CA 1
ATOM 738 C C . GLY A 1 92 ? 6.865 -0.794 -5.622 1.00 80.31 92 GLY A C 1
ATOM 739 O O . GLY A 1 92 ? 7.121 -1.606 -4.738 1.00 80.31 92 GLY A O 1
ATOM 740 N N . THR A 1 93 ? 6.414 0.433 -5.358 1.00 85.06 93 THR A N 1
ATOM 741 C CA . THR A 1 93 ? 6.152 0.939 -4.000 1.00 85.06 93 THR A CA 1
ATOM 742 C C . THR A 1 93 ? 4.967 0.209 -3.374 1.00 85.06 93 THR A C 1
ATOM 744 O O . THR A 1 93 ? 5.032 -0.188 -2.212 1.00 85.06 93 THR A O 1
ATOM 747 N N . ASP A 1 94 ? 3.922 -0.045 -4.164 1.00 86.62 94 ASP A N 1
ATOM 748 C CA . ASP A 1 94 ? 2.762 -0.817 -3.721 1.00 86.62 94 ASP A CA 1
ATOM 749 C C . ASP A 1 94 ? 3.184 -2.243 -3.321 1.00 86.62 94 ASP A C 1
ATOM 751 O O . ASP A 1 94 ? 2.893 -2.685 -2.211 1.00 86.62 94 ASP A O 1
ATOM 755 N N . ASN A 1 95 ? 3.939 -2.951 -4.176 1.00 84.12 95 ASN A N 1
ATOM 756 C CA . ASN A 1 95 ? 4.456 -4.288 -3.855 1.00 84.12 95 ASN A CA 1
ATOM 757 C C . ASN A 1 95 ? 5.421 -4.279 -2.656 1.00 84.12 95 ASN A C 1
ATOM 759 O O . ASN A 1 95 ? 5.437 -5.246 -1.896 1.00 84.12 95 ASN A O 1
ATOM 763 N N . TRP A 1 96 ? 6.221 -3.224 -2.467 1.00 85.56 96 TRP A N 1
ATOM 764 C C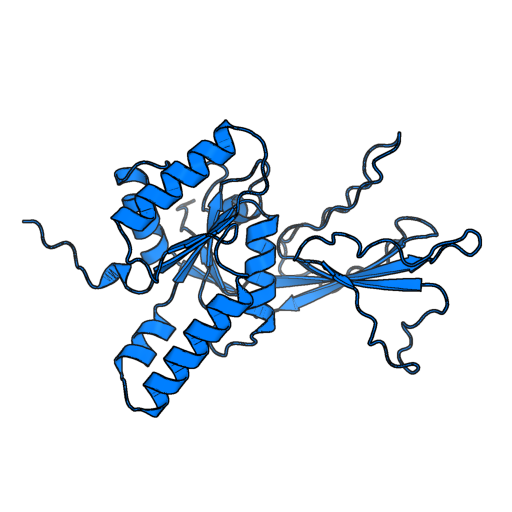A . TRP A 1 96 ? 7.100 -3.102 -1.300 1.00 85.56 96 TRP A CA 1
ATOM 765 C C . TRP A 1 96 ? 6.296 -3.065 0.001 1.00 85.56 96 TRP A C 1
ATOM 767 O O . TRP A 1 96 ? 6.522 -3.897 0.883 1.00 85.56 96 TRP A O 1
ATOM 777 N N . LEU A 1 97 ? 5.303 -2.175 0.091 1.00 87.50 97 LEU A N 1
ATOM 778 C CA . LEU A 1 97 ? 4.428 -2.081 1.260 1.00 87.50 97 LEU A CA 1
ATOM 779 C C . LEU A 1 97 ? 3.691 -3.401 1.528 1.00 87.50 97 LEU A C 1
ATOM 781 O O . LEU A 1 97 ? 3.549 -3.816 2.678 1.00 87.50 97 LEU A O 1
ATOM 785 N N . LEU A 1 98 ? 3.245 -4.087 0.476 1.00 86.19 98 LEU A N 1
ATOM 786 C CA . LEU A 1 98 ? 2.593 -5.388 0.610 1.00 86.19 98 LEU A CA 1
ATOM 787 C C . LEU A 1 98 ? 3.508 -6.483 1.121 1.00 86.19 98 LEU A C 1
ATOM 789 O O . LEU A 1 98 ? 3.079 -7.288 1.951 1.00 86.19 98 LEU A O 1
ATOM 793 N N . GLY A 1 99 ? 4.751 -6.507 0.642 1.00 83.88 99 GLY A N 1
ATOM 794 C CA . GLY A 1 99 ? 5.791 -7.383 1.164 1.00 83.88 99 GLY A CA 1
ATOM 795 C C . GLY A 1 99 ? 5.928 -7.192 2.669 1.00 83.88 99 GLY A C 1
ATOM 796 O O . GLY A 1 99 ? 5.730 -8.143 3.423 1.00 83.88 99 GLY A O 1
ATOM 797 N N . VAL A 1 100 ? 6.109 -5.939 3.096 1.00 86.56 100 VAL A N 1
ATOM 798 C CA . VAL A 1 100 ? 6.228 -5.565 4.511 1.00 86.56 100 VAL A CA 1
ATOM 799 C C . VAL A 1 100 ? 5.011 -6.012 5.324 1.00 86.56 100 VAL A C 1
ATOM 801 O O . VAL A 1 100 ? 5.166 -6.748 6.295 1.00 86.56 100 VAL A O 1
ATOM 804 N N . VAL A 1 101 ? 3.789 -5.632 4.933 1.00 87.19 101 VAL A N 1
ATOM 805 C CA . VAL A 1 101 ? 2.567 -6.011 5.673 1.00 87.19 101 VAL A CA 1
ATOM 806 C C . VAL A 1 101 ? 2.419 -7.529 5.771 1.00 87.19 101 VAL A C 1
ATOM 808 O O . VAL A 1 101 ? 2.028 -8.052 6.816 1.00 87.19 101 VAL A O 1
ATOM 811 N N . SER A 1 102 ? 2.757 -8.246 4.700 1.00 84.00 102 SER A N 1
ATOM 812 C CA . SER A 1 102 ? 2.698 -9.702 4.679 1.00 84.00 102 SER A CA 1
ATOM 813 C C . SER A 1 102 ? 3.768 -10.355 5.561 1.00 84.00 102 SER A C 1
ATOM 815 O O . SER A 1 102 ? 3.513 -11.438 6.089 1.00 84.00 102 SER A O 1
ATOM 817 N N . ASP A 1 103 ? 4.942 -9.745 5.709 1.00 83.62 103 ASP A N 1
ATOM 818 C CA . ASP A 1 103 ? 6.049 -10.279 6.508 1.00 83.62 103 ASP A CA 1
ATOM 819 C C . ASP A 1 103 ? 5.903 -9.972 8.004 1.00 83.62 103 ASP A C 1
ATOM 821 O O . ASP A 1 103 ? 6.352 -10.768 8.831 1.00 83.62 103 ASP A O 1
ATOM 825 N N . LEU A 1 104 ? 5.174 -8.909 8.362 1.00 82.81 104 LEU A N 1
ATOM 826 C CA . LEU A 1 104 ? 4.816 -8.595 9.751 1.00 82.81 104 LEU A CA 1
ATOM 827 C C . LEU A 1 104 ? 3.862 -9.618 10.389 1.00 82.81 104 LEU A C 1
ATOM 829 O O . LEU A 1 104 ? 3.689 -9.602 11.605 1.00 82.81 104 LEU A O 1
ATOM 833 N N . LYS A 1 105 ? 3.234 -10.502 9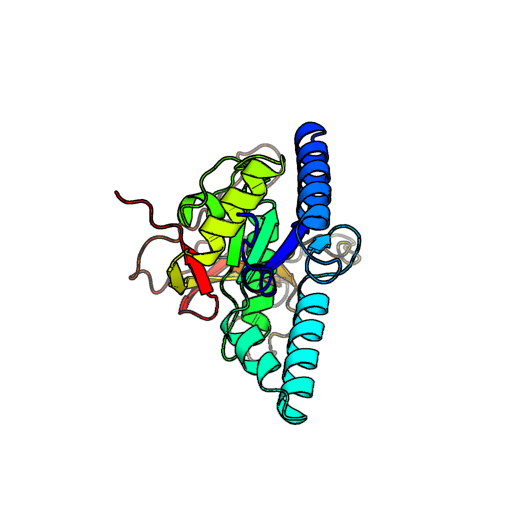.596 1.00 83.25 105 LYS A N 1
ATOM 834 C CA . LYS A 1 105 ? 2.319 -11.567 10.066 1.00 83.25 105 LYS A CA 1
ATOM 835 C C . LYS A 1 105 ? 1.266 -11.069 11.065 1.00 83.25 105 LYS A C 1
ATOM 837 O O . LYS A 1 105 ? 0.916 -11.759 12.022 1.00 83.25 105 LYS A O 1
ATOM 842 N N . LEU A 1 106 ? 0.757 -9.865 10.824 1.00 83.19 106 LEU A N 1
ATOM 843 C CA . LEU A 1 106 ? -0.252 -9.233 11.663 1.00 83.19 106 LEU A CA 1
ATOM 844 C C . LEU A 1 106 ? -1.511 -10.105 11.704 1.00 83.19 106 LEU A C 1
ATOM 846 O O . LEU A 1 106 ? -1.972 -10.583 10.668 1.00 83.19 106 LEU A O 1
ATOM 850 N N . SER A 1 107 ? -2.107 -10.267 12.886 1.00 80.75 107 SER A N 1
ATOM 851 C CA . SER A 1 107 ? -3.377 -10.995 13.039 1.00 80.75 107 SER A CA 1
ATOM 852 C C . SER A 1 107 ? -4.513 -10.339 12.247 1.00 80.75 107 SER A C 1
ATOM 854 O O . SER A 1 107 ? -5.398 -11.017 11.727 1.00 80.75 107 SER A O 1
ATOM 856 N N . GLN A 1 108 ? -4.460 -9.011 12.124 1.00 82.06 108 GLN A N 1
ATOM 857 C CA . GLN A 1 108 ? -5.379 -8.193 11.342 1.00 82.06 108 GLN A CA 1
ATOM 858 C C . GLN A 1 108 ? -4.579 -7.171 10.511 1.00 82.06 108 GLN A C 1
ATOM 860 O O . GLN A 1 108 ? -4.418 -6.024 10.935 1.00 82.06 108 GLN A O 1
ATOM 865 N N . PRO A 1 109 ? -4.051 -7.562 9.334 1.00 86.31 109 PRO A N 1
ATOM 866 C CA . PRO A 1 109 ? -3.270 -6.666 8.475 1.00 86.31 109 PRO A CA 1
ATOM 867 C C . PRO A 1 109 ? -4.171 -5.540 7.954 1.00 86.31 109 PRO A C 1
ATOM 869 O O . PRO A 1 109 ? -5.306 -5.832 7.582 1.00 86.31 109 PRO A O 1
ATOM 872 N N . PRO A 1 110 ? -3.746 -4.272 7.914 1.00 88.81 110 PRO A N 1
ATOM 873 C CA . PRO A 1 110 ? -4.632 -3.179 7.531 1.00 88.81 110 PRO A CA 1
ATOM 874 C C . PRO A 1 110 ? -4.899 -3.237 6.018 1.00 88.81 110 PRO A C 1
ATOM 876 O O . PRO A 1 110 ? -3.989 -3.572 5.254 1.00 88.81 110 PRO A O 1
ATOM 879 N N . PRO A 1 111 ? -6.122 -2.945 5.544 1.00 90.25 111 PRO A N 1
ATOM 880 C CA . PRO A 1 111 ? -6.383 -2.887 4.117 1.00 90.25 111 PRO A CA 1
ATOM 881 C C . PRO A 1 111 ? -5.656 -1.694 3.473 1.00 90.25 111 PRO A C 1
ATOM 883 O O . PRO A 1 111 ? -5.612 -0.593 4.031 1.00 90.25 111 PRO A O 1
ATOM 886 N N . ILE A 1 112 ? -5.102 -1.922 2.281 1.00 91.25 112 ILE A N 1
ATOM 887 C CA . ILE A 1 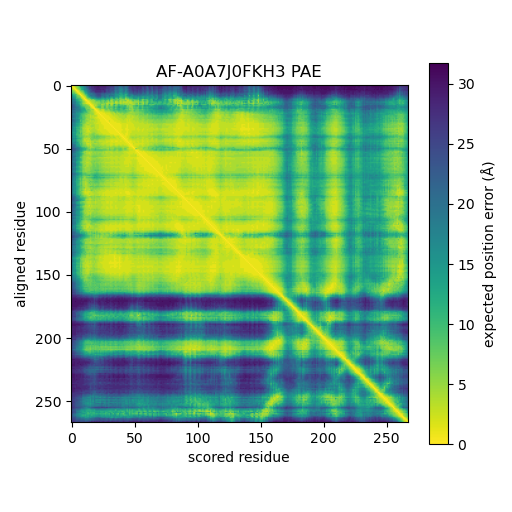112 ? -4.334 -0.921 1.527 1.00 91.25 112 ILE A CA 1
ATOM 888 C C . ILE A 1 112 ? -5.159 -0.361 0.357 1.00 91.25 112 ILE A C 1
ATOM 890 O O . ILE A 1 112 ? -5.838 -1.098 -0.360 1.00 91.25 112 ILE A O 1
ATOM 894 N N . ALA A 1 113 ? -5.112 0.954 0.167 1.00 91.44 113 ALA A N 1
ATOM 895 C CA . ALA A 1 113 ? -5.596 1.682 -1.001 1.00 91.44 113 ALA A CA 1
ATOM 896 C C . ALA A 1 113 ? -4.401 2.261 -1.758 1.00 91.44 113 ALA A C 1
ATOM 898 O O . ALA A 1 113 ? -3.456 2.748 -1.145 1.00 91.44 113 ALA A O 1
ATOM 899 N N . THR A 1 114 ? -4.447 2.263 -3.083 1.00 90.12 114 THR A N 1
ATOM 900 C CA . THR A 1 114 ? -3.313 2.695 -3.911 1.00 90.12 114 THR A CA 1
ATOM 901 C C . THR A 1 114 ? -3.679 3.947 -4.707 1.00 90.12 114 THR A C 1
ATOM 903 O O . THR A 1 114 ? -4.673 3.949 -5.437 1.00 90.12 114 THR A O 1
ATOM 906 N N . VAL A 1 115 ? -2.874 5.002 -4.609 1.00 91.31 115 VAL A N 1
ATOM 907 C CA . VAL A 1 115 ? -2.971 6.208 -5.435 1.00 91.31 115 VAL A CA 1
ATOM 908 C C . VAL A 1 115 ? -2.008 6.055 -6.617 1.00 91.31 115 VAL A C 1
ATOM 910 O O . VAL A 1 115 ? -0.794 6.038 -6.409 1.00 91.31 115 VAL A O 1
ATOM 913 N N . PRO A 1 116 ? -2.516 5.984 -7.859 1.00 89.19 116 PRO A N 1
ATOM 914 C CA . PRO A 1 116 ? -1.693 5.780 -9.050 1.00 89.19 116 PRO A CA 1
ATOM 915 C C . PRO A 1 116 ? -0.777 6.985 -9.323 1.00 89.19 116 PRO A C 1
ATOM 917 O O . PRO A 1 116 ? -1.237 8.030 -9.795 1.00 89.19 116 PRO A O 1
ATOM 920 N N . MET A 1 117 ? 0.523 6.836 -9.049 1.00 84.88 117 MET A N 1
ATOM 921 C CA . MET A 1 117 ? 1.562 7.855 -9.282 1.00 84.88 117 MET A CA 1
ATOM 922 C C . MET A 1 117 ? 2.615 7.435 -10.318 1.00 84.88 117 MET A C 1
ATOM 924 O O . MET A 1 117 ? 3.401 8.274 -10.757 1.00 84.88 117 MET A O 1
ATOM 928 N N . GLY A 1 118 ? 2.638 6.163 -10.723 1.00 72.75 118 GLY A N 1
ATOM 929 C CA . GLY A 1 118 ? 3.577 5.616 -11.701 1.00 72.75 118 GLY A CA 1
ATOM 930 C C . GLY A 1 118 ? 3.083 5.667 -13.151 1.00 72.75 118 GLY A C 1
ATOM 931 O O . GLY A 1 118 ? 2.023 6.208 -13.465 1.00 72.75 118 GLY A O 1
ATOM 932 N N . THR A 1 119 ? 3.866 5.076 -14.055 1.00 68.25 119 THR A N 1
ATOM 933 C CA . THR A 1 119 ? 3.565 5.021 -15.499 1.00 68.25 119 THR A CA 1
ATOM 934 C C . THR A 1 119 ? 2.692 3.815 -15.882 1.00 68.25 119 THR A C 1
ATOM 936 O O . THR A 1 119 ? 1.945 3.892 -16.853 1.00 68.25 119 THR A O 1
ATOM 939 N N . GLY A 1 120 ? 2.775 2.705 -15.131 1.00 69.94 120 GLY A N 1
ATOM 940 C CA . GLY A 1 120 ? 2.023 1.461 -15.385 1.00 69.94 120 GLY A CA 1
ATOM 941 C C . GLY A 1 120 ? 0.711 1.347 -14.599 1.00 69.94 120 GLY A C 1
ATOM 942 O O . GLY A 1 120 ? -0.333 1.075 -15.190 1.00 69.94 120 GLY A O 1
ATOM 943 N N . ASN A 1 121 ? 0.758 1.636 -13.290 1.00 78.19 121 ASN A N 1
ATOM 944 C CA . ASN A 1 121 ? -0.370 1.639 -12.341 1.00 78.19 121 ASN A CA 1
ATOM 945 C C . ASN A 1 121 ? -1.313 0.434 -12.494 1.00 78.19 121 ASN A C 1
ATOM 947 O O . ASN A 1 121 ? -2.542 0.584 -12.503 1.00 78.19 121 ASN A O 1
ATOM 951 N N . ASN A 1 122 ? -0.748 -0.765 -12.641 1.00 81.12 122 ASN A N 1
ATOM 952 C CA . ASN A 1 122 ? -1.522 -1.982 -12.823 1.00 81.12 122 ASN A CA 1
ATOM 953 C C . ASN A 1 122 ? -2.239 -2.378 -11.527 1.00 81.12 122 ASN A C 1
ATOM 955 O O . ASN A 1 122 ? -3.396 -2.794 -11.599 1.00 81.12 122 ASN A O 1
ATOM 959 N N . LEU A 1 123 ? -1.595 -2.228 -10.363 1.00 81.12 123 LEU A N 1
ATOM 960 C CA . LEU A 1 123 ? -2.212 -2.533 -9.066 1.00 81.12 123 LEU A CA 1
ATOM 961 C C . LEU A 1 123 ? -3.395 -1.590 -8.772 1.00 81.12 123 LEU A C 1
ATOM 963 O O . LEU A 1 123 ? -4.510 -2.097 -8.623 1.00 81.12 123 LEU A O 1
ATOM 967 N N . PRO A 1 124 ? -3.240 -0.249 -8.823 1.00 83.06 124 PRO A N 1
ATOM 968 C CA . PRO A 1 124 ? -4.368 0.665 -8.662 1.00 83.06 124 PRO A CA 1
ATOM 969 C C . PRO A 1 124 ? -5.525 0.409 -9.620 1.00 83.06 124 PRO A C 1
ATOM 971 O O . PRO A 1 124 ? -6.688 0.462 -9.221 1.00 83.06 124 PRO A O 1
ATOM 974 N N . PHE A 1 125 ? -5.232 0.084 -10.880 1.00 83.62 125 PHE A N 1
ATOM 975 C CA . PHE A 1 125 ? -6.274 -0.247 -11.843 1.00 83.62 125 PHE A CA 1
ATOM 976 C C . PHE A 1 125 ? -7.022 -1.532 -11.477 1.00 83.62 125 PHE A C 1
ATOM 978 O O . PHE A 1 125 ? -8.251 -1.538 -11.500 1.00 83.62 125 PHE A O 1
ATOM 985 N N . THR A 1 126 ? -6.295 -2.587 -11.106 1.00 78.31 126 THR A N 1
ATOM 986 C CA . THR A 1 126 ? -6.868 -3.899 -10.765 1.00 78.31 126 THR A CA 1
ATOM 987 C C . THR A 1 126 ? -7.786 -3.819 -9.542 1.00 78.31 126 THR A C 1
ATOM 989 O O . THR A 1 126 ? -8.803 -4.501 -9.499 1.00 78.31 126 THR A O 1
ATOM 992 N N . PHE A 1 127 ? -7.489 -2.936 -8.584 1.00 79.12 127 PHE A N 1
ATOM 993 C CA . PHE A 1 127 ? -8.310 -2.736 -7.379 1.00 79.12 127 PHE A CA 1
ATOM 994 C C . PHE A 1 127 ? -9.380 -1.636 -7.512 1.00 79.12 127 PHE A C 1
ATOM 996 O O . PHE A 1 127 ? -9.987 -1.230 -6.519 1.00 79.12 127 PHE A O 1
ATOM 1003 N N . GLY A 1 128 ? -9.623 -1.126 -8.724 1.00 82.50 128 GLY A N 1
ATOM 1004 C CA . GLY A 1 128 ? -10.681 -0.142 -8.985 1.00 82.50 128 GLY A CA 1
ATOM 1005 C C . GLY A 1 128 ? -10.325 1.312 -8.639 1.00 82.50 128 GLY A C 1
ATOM 1006 O O . GLY A 1 128 ? -11.169 2.199 -8.766 1.00 82.50 128 GLY A O 1
ATOM 1007 N N . TRP A 1 129 ? -9.076 1.602 -8.260 1.00 87.00 129 TRP A N 1
ATOM 1008 C CA . TRP A 1 129 ? -8.576 2.967 -8.020 1.00 87.00 129 TRP A CA 1
ATOM 1009 C C . TRP A 1 129 ? -8.228 3.720 -9.313 1.00 87.00 129 TRP A C 1
ATOM 1011 O O . TRP A 1 129 ? -8.061 4.939 -9.302 1.00 87.00 129 TRP A O 1
ATOM 1021 N N . GLY A 1 130 ? -8.194 3.009 -10.444 1.00 84.88 130 GLY A N 1
ATOM 1022 C CA . GLY A 1 130 ? -7.988 3.569 -11.778 1.00 84.88 130 GLY A CA 1
ATOM 1023 C C . GLY A 1 130 ? -6.514 3.718 -12.165 1.00 84.88 130 GLY A C 1
ATOM 1024 O O . GLY A 1 130 ? -5.608 3.494 -11.374 1.00 84.88 130 GLY A O 1
ATOM 1025 N N . LYS A 1 131 ? -6.260 4.087 -13.428 1.00 82.75 131 LYS A N 1
ATOM 1026 C CA . LYS A 1 131 ? -4.891 4.213 -13.983 1.00 82.75 131 LYS A CA 1
ATOM 1027 C C . LYS A 1 131 ? -4.252 5.586 -13.786 1.00 82.75 131 LYS A C 1
ATOM 1029 O O . LYS A 1 131 ? -3.052 5.738 -14.004 1.00 82.75 131 LYS A O 1
ATOM 1034 N N . LYS A 1 132 ? -5.053 6.600 -13.459 1.00 85.88 132 LYS A N 1
ATOM 1035 C CA . LYS A 1 132 ? -4.630 8.003 -13.402 1.00 85.88 132 LYS A CA 1
ATOM 1036 C C . LYS A 1 132 ? -4.821 8.540 -11.997 1.00 85.88 132 LYS A C 1
ATOM 1038 O O . LYS A 1 132 ? -5.827 8.232 -11.365 1.00 85.88 132 LYS A O 1
ATOM 1043 N N . ASN A 1 133 ? -3.874 9.365 -11.555 1.00 85.44 133 ASN A N 1
ATOM 1044 C CA . ASN A 1 133 ? -3.981 10.083 -10.292 1.00 85.44 133 ASN A CA 1
ATOM 1045 C C . ASN A 1 133 ? -5.328 10.844 -10.230 1.00 85.44 133 ASN A C 1
ATOM 1047 O O . ASN A 1 133 ? -5.670 11.515 -11.210 1.00 85.44 133 ASN A O 1
ATOM 1051 N N . PRO A 1 134 ? -6.084 10.743 -9.119 1.00 85.56 134 PRO A N 1
ATOM 1052 C CA . PRO A 1 134 ? -7.411 11.348 -8.984 1.00 85.56 134 PRO A CA 1
ATOM 1053 C C . PRO A 1 134 ? -7.395 12.883 -8.882 1.00 85.56 134 PRO A C 1
ATOM 1055 O O . PRO A 1 134 ? -8.458 13.493 -8.922 1.00 85.56 134 PRO A O 1
ATOM 1058 N N . GLY A 1 135 ? -6.214 13.489 -8.762 1.00 91.25 135 GLY A N 1
ATOM 1059 C CA . GLY A 1 135 ? -5.965 14.908 -8.540 1.00 91.25 135 GLY A CA 1
ATOM 1060 C C . GLY A 1 135 ? -5.093 15.117 -7.298 1.00 91.25 135 GLY A C 1
ATOM 1061 O O . GLY A 1 135 ? -5.107 14.309 -6.368 1.00 91.25 135 GLY A O 1
ATOM 1062 N N . THR A 1 136 ? -4.318 16.201 -7.295 1.00 93.44 136 THR A N 1
ATOM 1063 C CA . THR A 1 136 ? -3.453 16.591 -6.168 1.00 93.44 136 THR A CA 1
ATOM 1064 C C . THR A 1 136 ? -4.018 17.764 -5.376 1.00 93.44 136 THR A C 1
ATOM 1066 O O . THR A 1 136 ? -3.454 18.111 -4.350 1.00 93.44 136 THR A O 1
ATOM 1069 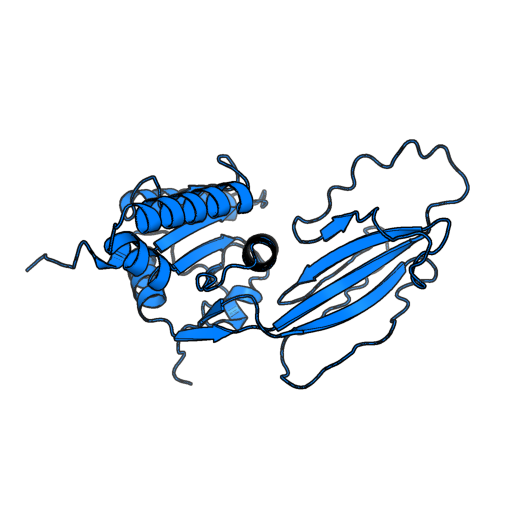N N . ASP A 1 137 ? -5.102 18.389 -5.843 1.00 94.50 137 ASP A N 1
ATOM 1070 C CA . ASP A 1 137 ? -5.782 19.465 -5.131 1.00 94.50 137 ASP A CA 1
ATOM 1071 C C . ASP A 1 137 ? -6.612 18.934 -3.952 1.00 94.50 137 ASP A C 1
ATOM 1073 O O . ASP A 1 137 ? -6.980 17.756 -3.890 1.00 94.50 137 ASP A O 1
ATOM 1077 N N . ARG A 1 138 ? -6.943 19.835 -3.025 1.00 92.62 138 ARG A N 1
ATOM 1078 C CA . ARG A 1 138 ? -7.664 19.511 -1.791 1.00 92.62 138 ARG A CA 1
ATOM 1079 C C . ARG A 1 138 ? -8.967 18.747 -2.030 1.00 92.62 138 ARG A C 1
ATOM 1081 O O . ARG A 1 138 ? -9.208 17.753 -1.351 1.00 92.62 138 ARG A O 1
ATOM 1088 N N . HIS A 1 139 ? -9.785 19.176 -2.991 1.00 94.38 139 HIS A N 1
ATOM 1089 C CA . HIS A 1 139 ? -11.095 18.569 -3.248 1.00 94.38 139 HIS A CA 1
ATOM 1090 C C . HIS A 1 139 ? -10.955 17.144 -3.786 1.00 94.38 139 HIS A C 1
ATOM 1092 O O . HIS A 1 139 ? -11.676 16.232 -3.371 1.00 94.38 139 HIS A O 1
ATOM 1098 N N . SER A 1 140 ? -9.988 16.930 -4.677 1.00 93.62 140 SER A N 1
ATOM 1099 C CA . SER A 1 140 ? -9.658 15.602 -5.198 1.00 93.62 140 SER A CA 1
ATOM 1100 C C . SER A 1 140 ? -9.173 14.652 -4.101 1.00 93.62 140 SER A C 1
ATOM 1102 O O . SER A 1 140 ? -9.627 13.504 -4.044 1.00 93.62 140 SER A O 1
ATOM 1104 N N . VAL A 1 141 ? -8.315 15.126 -3.191 1.00 92.25 141 VAL A N 1
ATOM 1105 C CA . VAL A 1 141 ? -7.815 14.320 -2.066 1.00 92.25 141 VAL A CA 1
ATOM 1106 C C . VAL A 1 141 ? -8.922 14.017 -1.053 1.00 92.25 141 VAL A C 1
ATOM 1108 O O . VAL A 1 141 ? -9.083 12.860 -0.669 1.00 92.25 141 VAL A O 1
ATOM 1111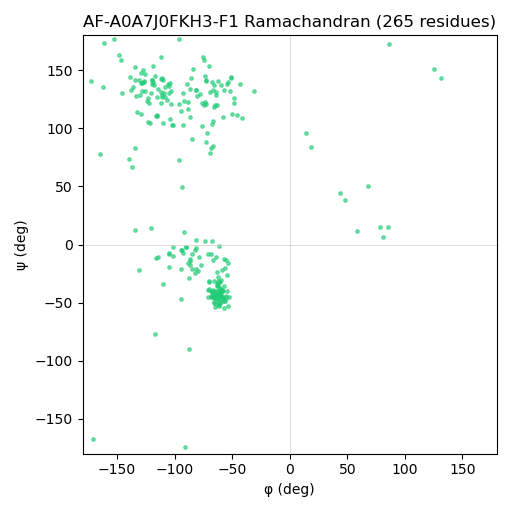 N N . GLU A 1 142 ? -9.748 14.993 -0.668 1.00 92.62 142 GLU A N 1
ATOM 1112 C CA . GLU A 1 142 ? -10.895 14.771 0.230 1.00 92.62 142 GLU A CA 1
ATOM 1113 C C . GLU A 1 142 ? -11.887 13.752 -0.359 1.00 92.62 142 GLU A C 1
ATOM 1115 O O . GLU A 1 142 ? -12.345 12.836 0.336 1.00 92.62 142 GLU A O 1
ATOM 1120 N N . ARG A 1 143 ? -12.166 13.845 -1.666 1.00 92.44 143 ARG A N 1
ATOM 1121 C CA . ARG A 1 143 ? -12.995 12.864 -2.378 1.00 92.44 143 ARG A CA 1
ATOM 1122 C C . ARG A 1 143 ? -12.378 11.467 -2.327 1.00 92.44 143 ARG A C 1
ATOM 1124 O O . ARG A 1 143 ? -13.105 10.509 -2.052 1.00 92.44 143 ARG A O 1
ATOM 1131 N N . PHE A 1 144 ? -11.077 11.344 -2.586 1.00 92.25 144 PHE A N 1
ATOM 1132 C CA . PHE A 1 144 ? -10.371 10.062 -2.543 1.00 92.25 144 PHE A CA 1
ATOM 1133 C C . PHE A 1 144 ? -10.387 9.454 -1.135 1.00 92.25 144 PHE A C 1
ATOM 1135 O O . PHE A 1 144 ? -10.770 8.297 -0.977 1.00 92.25 144 PHE A O 1
ATOM 1142 N N . LEU A 1 145 ? -10.088 10.241 -0.097 1.00 91.81 145 LEU A N 1
ATOM 1143 C CA . LEU A 1 145 ? -10.182 9.805 1.300 1.00 91.81 145 LEU A CA 1
ATOM 1144 C C . LEU A 1 145 ? -11.587 9.278 1.631 1.00 91.81 145 LEU A C 1
ATOM 1146 O O . LEU A 1 145 ? -11.732 8.205 2.216 1.00 91.81 145 LEU A O 1
ATOM 1150 N N . GLY A 1 146 ? -12.633 9.985 1.191 1.00 90.75 146 GLY A N 1
ATOM 1151 C CA . GLY A 1 146 ? -14.015 9.533 1.347 1.00 90.75 146 GLY A CA 1
ATOM 1152 C C . GLY A 1 146 ? -14.297 8.194 0.655 1.00 90.75 146 GLY A C 1
ATOM 1153 O O . GLY A 1 146 ? -15.029 7.367 1.201 1.00 90.75 146 GLY A O 1
ATOM 1154 N N . GLN A 1 147 ? -13.713 7.956 -0.523 1.00 91.00 147 GLN A N 1
ATOM 1155 C CA . GLN A 1 147 ? -13.813 6.669 -1.219 1.00 91.00 147 GLN A CA 1
ATOM 1156 C C . GLN A 1 147 ? -13.101 5.555 -0.446 1.00 91.00 147 GLN A C 1
ATOM 1158 O O . GLN A 1 147 ? -13.697 4.503 -0.247 1.00 91.00 147 GLN A O 1
ATOM 1163 N N . VAL A 1 148 ? -11.886 5.792 0.056 1.00 90.62 148 VAL A N 1
ATOM 1164 C CA . VAL A 1 148 ? -11.120 4.813 0.855 1.00 90.62 148 VAL A CA 1
ATOM 1165 C C . VAL A 1 148 ? -11.871 4.400 2.119 1.00 90.62 148 VAL A C 1
ATOM 1167 O O . VAL A 1 148 ? -11.906 3.215 2.458 1.00 90.62 148 VAL A O 1
ATOM 1170 N N . ILE A 1 149 ? -12.533 5.344 2.792 1.00 88.38 149 ILE A N 1
ATOM 1171 C CA . ILE A 1 149 ? -13.334 5.057 3.992 1.00 88.38 149 ILE A CA 1
ATOM 1172 C C . ILE A 1 149 ? -14.458 4.064 3.675 1.00 88.38 149 ILE A C 1
ATOM 1174 O O . ILE A 1 149 ? -14.629 3.097 4.417 1.00 88.38 149 ILE A O 1
ATOM 1178 N N . ARG A 1 150 ? -15.170 4.259 2.557 1.00 87.75 150 ARG A N 1
ATOM 1179 C CA . ARG A 1 150 ? -16.313 3.424 2.141 1.00 87.75 150 ARG A CA 1
ATOM 1180 C C . ARG A 1 150 ? -15.933 2.180 1.338 1.00 87.75 150 ARG A C 1
ATOM 1182 O O . ARG A 1 150 ? -16.784 1.327 1.126 1.00 87.75 150 ARG A O 1
ATOM 1189 N N . ALA A 1 151 ? -14.689 2.088 0.877 1.00 86.88 151 ALA A N 1
ATOM 1190 C CA . ALA A 1 151 ? -14.230 0.992 0.038 1.00 86.88 151 ALA A CA 1
ATOM 1191 C C . ALA A 1 151 ? -14.324 -0.358 0.759 1.00 86.88 151 ALA A C 1
ATOM 1193 O O . ALA A 1 151 ? -14.015 -0.466 1.955 1.00 86.88 151 ALA A O 1
ATOM 1194 N N . LYS A 1 152 ? -14.722 -1.378 -0.005 1.00 85.56 152 LYS A N 1
ATOM 1195 C CA . LYS A 1 152 ? -14.864 -2.760 0.446 1.00 85.56 152 LYS A CA 1
ATOM 1196 C C . LYS A 1 152 ? -13.493 -3.393 0.626 1.00 85.56 152 LYS A C 1
ATOM 1198 O O . LYS A 1 152 ? -12.580 -3.124 -0.144 1.00 85.56 152 LYS A O 1
ATOM 1203 N N . GLU A 1 153 ? -13.346 -4.257 1.618 1.00 84.94 153 GLU A N 1
ATOM 1204 C CA . GLU A 1 153 ? -12.102 -4.996 1.817 1.00 84.94 153 GLU A CA 1
ATOM 1205 C C . GLU A 1 153 ? -12.104 -6.314 1.036 1.00 84.94 153 GLU A C 1
ATOM 1207 O O . GLU A 1 153 ? -13.100 -7.039 1.021 1.00 84.94 153 GLU A O 1
ATOM 1212 N N . MET A 1 154 ? -10.974 -6.651 0.417 1.00 80.06 154 MET A N 1
ATOM 1213 C CA . MET A 1 154 ? -10.740 -7.949 -0.209 1.00 80.06 154 MET A CA 1
ATOM 1214 C C . MET A 1 154 ? -9.415 -8.546 0.264 1.00 80.06 154 MET A C 1
ATOM 1216 O O . MET A 1 154 ? -8.445 -7.830 0.514 1.00 80.06 154 MET A O 1
ATOM 1220 N N . LYS A 1 155 ? -9.357 -9.874 0.358 1.00 80.06 155 LYS A N 1
ATOM 1221 C CA . LYS A 1 155 ? -8.088 -10.600 0.484 1.00 80.06 155 LYS A CA 1
ATOM 1222 C C . LYS A 1 155 ? -7.530 -10.835 -0.909 1.00 80.06 155 LYS A C 1
ATOM 1224 O O . LYS A 1 155 ? -8.306 -11.097 -1.827 1.00 80.06 155 LYS A O 1
ATOM 1229 N N . ILE A 1 156 ? -6.212 -10.755 -1.047 1.00 75.44 156 ILE A N 1
ATOM 1230 C CA . ILE A 1 156 ? -5.561 -11.014 -2.329 1.00 75.44 156 ILE A CA 1
ATOM 1231 C C . ILE A 1 156 ? -4.443 -12.041 -2.207 1.00 75.44 156 ILE A C 1
ATOM 1233 O O . ILE A 1 156 ? -3.783 -12.159 -1.169 1.00 75.44 156 ILE A O 1
ATOM 1237 N N . ASP A 1 157 ? -4.243 -12.754 -3.305 1.00 74.88 157 ASP A N 1
ATOM 1238 C CA . ASP A 1 157 ? -3.219 -13.774 -3.451 1.00 74.88 157 ASP A CA 1
ATOM 1239 C C . ASP A 1 157 ? -1.883 -13.160 -3.840 1.00 74.88 157 ASP A C 1
ATOM 1241 O O . ASP A 1 157 ? -1.823 -12.123 -4.499 1.00 74.88 157 ASP A O 1
ATOM 1245 N N . SER A 1 158 ? -0.806 -13.829 -3.441 1.00 77.44 158 SER A N 1
ATOM 1246 C CA . SER A 1 158 ? 0.557 -13.406 -3.748 1.00 77.44 158 SER A CA 1
ATOM 1247 C C . SER A 1 158 ? 1.335 -14.522 -4.423 1.00 77.44 158 SER A C 1
ATOM 1249 O O . SER A 1 158 ? 1.180 -15.698 -4.087 1.00 77.44 158 SER A O 1
ATOM 1251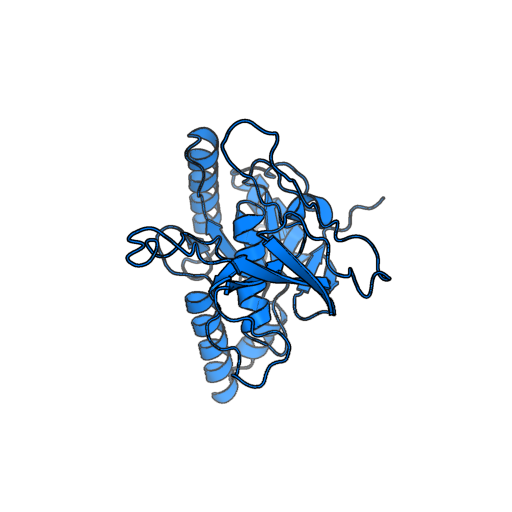 N N . TRP A 1 159 ? 2.229 -14.140 -5.326 1.00 75.94 159 TRP A N 1
ATOM 1252 C CA . TRP A 1 159 ? 3.201 -15.032 -5.935 1.00 75.94 159 TRP A CA 1
ATOM 1253 C C . TRP A 1 159 ? 4.514 -14.931 -5.182 1.00 75.94 159 TRP A C 1
ATOM 1255 O O . TRP A 1 159 ? 5.110 -13.857 -5.106 1.00 75.94 159 TRP A O 1
ATOM 1265 N N . GLN A 1 160 ? 4.977 -16.052 -4.637 1.00 73.62 160 GLN A N 1
ATOM 1266 C CA . GLN A 1 160 ? 6.336 -16.172 -4.128 1.00 73.62 160 GLN A CA 1
ATOM 1267 C C . GLN A 1 160 ? 7.232 -16.705 -5.229 1.00 73.62 160 GLN A C 1
ATOM 1269 O O . GLN A 1 160 ? 6.971 -17.772 -5.779 1.00 73.62 160 GLN A O 1
ATOM 1274 N N . ILE A 1 161 ? 8.279 -15.949 -5.527 1.00 73.81 161 ILE A N 1
ATOM 1275 C CA . ILE A 1 161 ? 9.227 -16.239 -6.588 1.00 73.81 161 ILE A CA 1
ATOM 1276 C C . ILE A 1 161 ? 10.567 -16.593 -5.961 1.00 73.81 161 ILE A C 1
ATOM 1278 O O . ILE A 1 161 ? 11.077 -15.852 -5.120 1.00 73.81 161 ILE A O 1
ATOM 1282 N N . VAL A 1 162 ? 11.152 -17.699 -6.414 1.00 72.50 162 VAL A N 1
ATOM 1283 C CA . VAL A 1 162 ? 12.552 -18.046 -6.171 1.00 72.50 162 VAL A CA 1
ATOM 1284 C C . VAL A 1 162 ? 13.293 -17.956 -7.497 1.00 72.50 162 VAL A C 1
ATOM 1286 O O . VAL A 1 162 ? 12.933 -18.638 -8.457 1.00 72.50 162 VAL A O 1
ATOM 1289 N N . LEU A 1 163 ? 14.328 -17.123 -7.543 1.00 71.44 163 LEU A N 1
ATOM 1290 C CA . LEU A 1 163 ? 15.253 -17.042 -8.663 1.00 71.44 163 LEU A CA 1
ATOM 1291 C C . LEU A 1 163 ? 16.576 -17.681 -8.292 1.00 71.44 163 LEU A C 1
ATOM 1293 O O . LEU A 1 163 ? 17.100 -17.425 -7.209 1.00 71.44 163 LEU A O 1
ATOM 1297 N N . ARG A 1 164 ? 17.147 -18.440 -9.221 1.00 71.00 164 ARG A N 1
ATOM 1298 C CA . ARG A 1 164 ? 18.531 -18.904 -9.129 1.00 71.00 164 ARG A CA 1
ATOM 1299 C C . ARG A 1 164 ? 19.304 -18.397 -10.326 1.00 71.00 164 ARG A C 1
ATOM 1301 O O . ARG A 1 164 ? 18.847 -18.549 -11.458 1.00 71.00 164 ARG A O 1
ATOM 1308 N N . MET A 1 165 ? 20.451 -17.797 -10.053 1.00 66.81 165 MET A N 1
ATOM 1309 C CA . MET A 1 165 ? 21.356 -17.258 -11.057 1.00 66.81 165 MET A CA 1
ATOM 1310 C C . MET A 1 165 ? 22.728 -17.891 -10.864 1.00 66.81 165 MET A C 1
ATOM 1312 O O . MET A 1 165 ? 23.288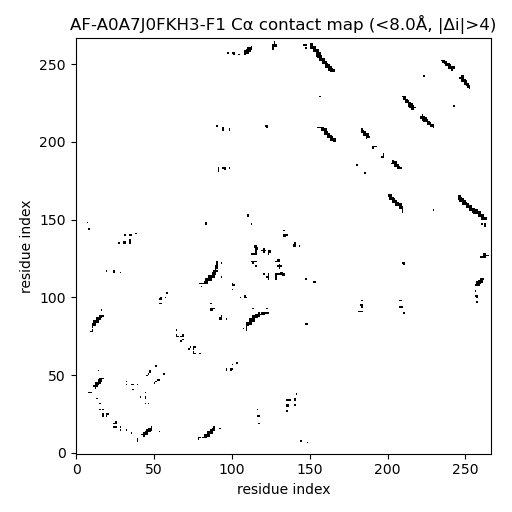 -17.802 -9.773 1.00 66.81 165 MET A O 1
ATOM 1316 N N . THR A 1 166 ? 23.277 -18.526 -11.896 1.00 64.19 166 THR A N 1
ATOM 1317 C CA . THR A 1 166 ? 24.628 -19.105 -11.819 1.00 64.19 166 THR A CA 1
ATOM 1318 C C . THR A 1 166 ? 25.667 -18.004 -11.607 1.00 64.19 166 THR A C 1
ATOM 1320 O O . THR A 1 166 ? 25.699 -17.027 -12.363 1.00 64.19 166 THR A O 1
ATOM 1323 N N . ALA A 1 167 ? 26.524 -18.165 -10.601 1.00 59.25 167 ALA A N 1
ATOM 1324 C CA . ALA A 1 167 ? 27.688 -17.320 -10.390 1.00 59.25 167 ALA A CA 1
ATOM 1325 C C . ALA A 1 167 ? 28.716 -17.594 -11.509 1.00 59.25 167 ALA A C 1
ATOM 1327 O O . ALA A 1 167 ? 28.988 -18.759 -11.814 1.00 59.25 167 ALA A O 1
ATOM 1328 N N . PRO A 1 168 ? 29.272 -16.565 -12.171 1.00 54.09 168 PRO A N 1
ATOM 1329 C CA . PRO A 1 168 ? 30.243 -16.776 -13.240 1.00 54.09 168 PRO A CA 1
ATOM 1330 C C . PRO A 1 168 ? 31.525 -17.443 -12.712 1.00 54.09 168 PRO A C 1
ATOM 1332 O O . PRO A 1 168 ? 32.107 -17.005 -11.726 1.00 54.09 168 PRO A O 1
ATOM 1335 N N . THR A 1 169 ? 31.987 -18.497 -13.393 1.00 48.88 169 THR A N 1
ATOM 1336 C CA . THR A 1 169 ? 33.119 -19.355 -12.985 1.00 48.88 169 THR A CA 1
ATOM 1337 C C . THR A 1 169 ? 34.515 -18.814 -13.339 1.00 48.88 169 THR A C 1
ATOM 1339 O O . THR A 1 169 ? 35.509 -19.424 -12.951 1.00 48.88 169 THR A O 1
ATOM 1342 N N . LYS A 1 170 ? 34.638 -17.682 -14.053 1.00 40.28 170 LYS A N 1
ATOM 1343 C CA . LYS A 1 170 ? 35.924 -17.013 -14.353 1.00 40.28 170 LYS A CA 1
ATOM 1344 C C . LYS A 1 170 ? 35.784 -15.485 -14.401 1.00 40.28 170 LYS A C 1
ATOM 1346 O O . LYS A 1 170 ? 34.940 -14.970 -15.130 1.00 40.28 170 LYS A O 1
ATOM 1351 N N . GLY A 1 171 ? 36.676 -14.793 -13.690 1.00 41.72 171 GLY A N 1
ATOM 1352 C CA . GLY A 1 171 ? 36.781 -13.329 -13.593 1.00 41.72 171 GLY A CA 1
ATOM 1353 C C . GLY A 1 171 ? 36.892 -12.893 -12.130 1.00 41.72 171 GLY A C 1
ATOM 1354 O O . GLY A 1 171 ? 36.285 -13.531 -11.274 1.00 41.72 171 GLY A O 1
ATOM 1355 N N . SER A 1 172 ? 37.680 -11.855 -11.816 1.00 37.97 172 SER A N 1
ATOM 1356 C CA . SER A 1 172 ? 37.724 -11.279 -10.464 1.00 37.97 172 SER A CA 1
ATOM 1357 C C . SER A 1 172 ? 36.378 -10.619 -10.161 1.00 37.97 172 SER A C 1
ATOM 1359 O O . SER A 1 172 ? 36.170 -9.432 -10.404 1.00 37.97 172 SER A O 1
ATOM 1361 N N . CYS A 1 173 ? 35.425 -11.405 -9.691 1.00 41.59 173 CYS A N 1
ATOM 1362 C CA . CYS A 1 173 ? 34.215 -10.886 -9.091 1.00 41.59 173 CYS A CA 1
ATOM 1363 C C . CYS A 1 173 ? 34.429 -10.884 -7.580 1.00 41.59 173 CYS A C 1
ATOM 1365 O O . CYS A 1 173 ? 33.831 -11.679 -6.858 1.00 41.59 173 CYS A O 1
ATOM 1367 N N . ASP A 1 174 ? 35.267 -9.948 -7.117 1.00 33.91 174 ASP A N 1
ATOM 1368 C CA . ASP A 1 174 ? 34.966 -9.266 -5.856 1.00 33.91 174 ASP A CA 1
ATOM 1369 C C . ASP A 1 174 ? 33.469 -8.930 -5.868 1.00 33.91 174 ASP A C 1
ATOM 1371 O O . ASP A 1 174 ? 32.941 -8.611 -6.945 1.00 33.91 174 ASP A O 1
ATOM 1375 N N . PRO A 1 175 ? 32.765 -9.123 -4.737 1.00 40.59 175 PRO A N 1
ATOM 1376 C CA . PRO A 1 175 ? 31.323 -9.314 -4.713 1.00 40.59 175 PRO A CA 1
ATOM 1377 C C . PRO A 1 175 ? 30.681 -8.230 -5.557 1.00 40.59 175 PRO A C 1
ATOM 1379 O O . PRO A 1 175 ? 30.979 -7.053 -5.356 1.00 40.59 175 PRO A O 1
ATOM 1382 N N . ILE A 1 176 ? 29.854 -8.635 -6.530 1.00 46.62 176 ILE A N 1
ATOM 1383 C CA . ILE A 1 176 ? 29.027 -7.695 -7.284 1.00 46.62 176 ILE A CA 1
ATOM 1384 C C . ILE A 1 176 ? 28.414 -6.788 -6.216 1.00 46.62 176 ILE A C 1
ATOM 1386 O O . ILE A 1 176 ? 27.684 -7.300 -5.361 1.00 46.62 176 ILE A O 1
ATOM 1390 N N . LEU A 1 177 ? 28.830 -5.508 -6.206 1.00 38.06 177 LEU A N 1
ATOM 1391 C CA . LEU A 1 177 ? 28.323 -4.436 -5.338 1.00 38.06 177 LEU A CA 1
ATOM 1392 C C . LEU A 1 177 ? 26.860 -4.729 -5.042 1.00 38.06 177 LEU A C 1
ATOM 1394 O O . LEU A 1 177 ? 26.185 -5.069 -6.020 1.00 38.06 177 LEU A O 1
ATOM 1398 N N . PRO A 1 178 ? 26.397 -4.672 -3.772 1.00 45.19 178 PRO A N 1
ATOM 1399 C CA . PRO A 1 178 ? 25.113 -5.241 -3.373 1.00 45.19 178 PRO A CA 1
ATOM 1400 C C . PRO A 1 178 ? 24.096 -4.911 -4.448 1.00 45.19 178 PRO A C 1
ATOM 1402 O O . PRO A 1 178 ? 23.825 -3.732 -4.674 1.00 45.19 178 PRO A O 1
ATOM 1405 N N . LEU A 1 179 ? 23.688 -5.946 -5.203 1.00 52.56 179 LEU A N 1
ATOM 1406 C CA . LEU A 1 179 ? 22.821 -5.778 -6.363 1.00 52.56 179 LEU A CA 1
ATOM 1407 C C . LEU A 1 179 ? 21.690 -4.882 -5.863 1.00 52.56 179 LEU A C 1
ATOM 1409 O O . LEU A 1 179 ? 21.080 -5.233 -4.852 1.00 52.56 179 LEU A O 1
ATOM 1413 N N . GLU A 1 180 ? 21.469 -3.715 -6.471 1.00 53.62 180 GLU A N 1
ATOM 1414 C CA . GLU A 1 180 ? 20.342 -2.867 -6.082 1.00 53.62 180 GLU A CA 1
ATOM 1415 C C . GLU A 1 180 ? 19.070 -3.604 -6.502 1.00 53.62 180 GLU A C 1
ATOM 1417 O O . GLU A 1 180 ? 18.541 -3.454 -7.606 1.00 53.62 180 GLU A O 1
ATOM 1422 N N . LEU A 1 181 ? 18.647 -4.531 -5.647 1.00 60.88 181 LEU A N 1
ATOM 1423 C CA . LEU A 1 181 ? 17.469 -5.336 -5.853 1.00 60.88 181 LEU A CA 1
ATOM 1424 C C . LEU A 1 181 ? 16.262 -4.426 -5.634 1.00 60.88 181 LEU A C 1
ATOM 1426 O O . LEU A 1 181 ? 16.259 -3.614 -4.704 1.00 60.88 181 LEU A O 1
ATOM 1430 N N . PRO A 1 182 ? 15.202 -4.577 -6.445 1.00 64.00 182 PRO A N 1
ATOM 1431 C CA . PRO A 1 182 ? 13.917 -3.993 -6.103 1.00 64.00 182 PRO A CA 1
ATOM 1432 C C . PRO A 1 182 ? 13.538 -4.398 -4.678 1.00 64.00 182 PRO A C 1
ATOM 1434 O O . PRO A 1 182 ? 13.749 -5.548 -4.308 1.00 64.00 182 PRO A O 1
ATOM 1437 N N . HIS A 1 183 ? 12.904 -3.512 -3.910 1.00 69.75 183 HIS A N 1
ATOM 1438 C CA . HIS A 1 183 ? 12.526 -3.807 -2.521 1.00 69.75 183 HIS A CA 1
ATOM 1439 C C . HIS A 1 183 ? 11.651 -5.062 -2.349 1.00 69.75 183 HIS A C 1
ATOM 1441 O O . HIS A 1 183 ? 11.574 -5.609 -1.260 1.00 69.75 183 HIS A O 1
ATOM 1447 N N . SER A 1 184 ? 10.987 -5.526 -3.412 1.00 66.56 184 SER A N 1
ATOM 1448 C CA . SER A 1 184 ? 10.198 -6.765 -3.428 1.00 66.56 184 SER A CA 1
ATOM 1449 C C . SER A 1 184 ? 11.035 -8.040 -3.620 1.00 66.56 184 SER A C 1
ATOM 1451 O O . SER A 1 184 ? 10.469 -9.135 -3.652 1.00 66.56 184 SER A O 1
ATOM 1453 N N . LEU A 1 185 ? 12.352 -7.916 -3.811 1.00 70.00 185 LEU A N 1
ATOM 1454 C CA . LEU A 1 185 ? 13.286 -9.005 -4.065 1.00 70.00 185 LEU A CA 1
ATOM 1455 C C . LEU A 1 185 ? 14.486 -8.904 -3.117 1.00 70.00 185 LEU A C 1
ATOM 1457 O O . LEU A 1 185 ? 15.153 -7.880 -3.034 1.00 70.00 185 LEU A O 1
ATOM 1461 N N . HIS A 1 186 ? 14.802 -10.000 -2.439 1.00 67.56 186 HIS A N 1
ATOM 1462 C CA . HIS A 1 186 ? 15.899 -10.060 -1.480 1.00 67.56 186 HIS A CA 1
ATOM 1463 C C . HIS A 1 186 ? 16.844 -11.209 -1.821 1.00 67.56 186 HIS A C 1
ATOM 1465 O O . HIS A 1 186 ? 16.414 -12.304 -2.201 1.00 67.56 186 HIS A O 1
ATOM 1471 N N . SER A 1 187 ? 18.146 -10.975 -1.659 1.00 59.16 187 SER A N 1
ATOM 1472 C CA . SER A 1 187 ? 19.140 -12.046 -1.673 1.00 59.16 187 SER A CA 1
ATOM 1473 C C . SER A 1 187 ? 18.924 -12.946 -0.461 1.00 59.16 187 SER A C 1
ATOM 1475 O O . SER A 1 187 ? 18.794 -12.456 0.662 1.00 59.16 187 SER A O 1
ATOM 1477 N N . PHE A 1 188 ? 18.910 -14.258 -0.665 1.00 59.09 188 PHE A N 1
ATOM 1478 C CA . PHE A 1 188 ? 18.657 -15.221 0.399 1.00 59.09 188 PHE A CA 1
ATOM 1479 C C . PHE A 1 188 ? 19.832 -16.200 0.499 1.00 59.09 188 PHE A C 1
ATOM 1481 O O . PHE A 1 188 ? 19.969 -17.085 -0.337 1.00 59.09 188 PHE A O 1
ATOM 1488 N N . GLN A 1 189 ? 20.682 -16.053 1.523 1.00 48.03 189 GLN A N 1
ATOM 1489 C CA . GLN A 1 189 ? 21.815 -16.965 1.771 1.00 48.03 189 GLN A CA 1
ATOM 1490 C C . GLN A 1 189 ? 21.441 -18.202 2.606 1.00 48.03 189 GLN A C 1
ATOM 1492 O O . GLN A 1 189 ? 22.206 -19.156 2.682 1.00 48.03 189 GLN A O 1
ATOM 1497 N N . ARG A 1 190 ? 20.269 -18.216 3.253 1.00 43.50 190 ARG A N 1
ATOM 1498 C CA . ARG A 1 190 ? 19.935 -19.186 4.309 1.00 43.50 190 ARG A CA 1
ATOM 1499 C C . ARG A 1 190 ? 19.200 -20.415 3.784 1.00 43.50 190 ARG A C 1
ATOM 1501 O O . ARG A 1 190 ? 18.146 -20.786 4.295 1.00 43.50 190 ARG A O 1
ATOM 1508 N N . VAL A 1 191 ? 19.727 -21.024 2.734 1.00 45.66 191 VAL A N 1
ATOM 1509 C CA . VAL A 1 191 ? 19.297 -22.364 2.353 1.00 45.66 191 VAL A CA 1
ATOM 1510 C C . VAL A 1 191 ? 20.188 -23.333 3.128 1.00 45.66 191 VAL A C 1
ATOM 1512 O O . VAL A 1 191 ? 21.406 -23.291 2.990 1.00 45.66 191 VAL A O 1
ATOM 1515 N N . SER A 1 192 ? 19.594 -24.133 4.018 1.00 46.41 192 SER A N 1
ATOM 1516 C CA . SER A 1 192 ? 20.317 -25.210 4.705 1.00 46.41 192 SER A CA 1
ATOM 1517 C C . SER A 1 192 ? 21.051 -26.063 3.667 1.00 46.41 192 SER A C 1
ATOM 1519 O O . SER A 1 192 ? 20.502 -26.307 2.592 1.00 46.41 192 SER A O 1
ATOM 1521 N N . SER A 1 193 ? 22.245 -26.571 3.979 1.00 51.62 193 SER A N 1
ATOM 1522 C CA . SER A 1 193 ? 22.951 -27.542 3.122 1.00 51.62 193 SER A CA 1
ATOM 1523 C C . SER A 1 193 ? 22.117 -28.796 2.819 1.00 51.62 193 SER A C 1
ATOM 1525 O O . SER A 1 193 ? 22.445 -29.547 1.910 1.00 51.62 193 SER A O 1
ATOM 1527 N N . THR A 1 194 ? 21.022 -29.000 3.556 1.00 48.81 194 THR A N 1
ATOM 1528 C CA . THR A 1 194 ? 20.058 -30.091 3.392 1.00 48.81 194 THR A CA 1
ATOM 1529 C C . THR A 1 194 ? 18.840 -29.764 2.520 1.00 48.81 194 THR A C 1
ATOM 1531 O O . THR A 1 194 ? 18.028 -30.654 2.280 1.00 48.81 194 THR A O 1
ATOM 1534 N N . ASP A 1 195 ? 18.659 -28.525 2.051 1.00 55.59 195 ASP A N 1
ATOM 1535 C CA . ASP A 1 195 ? 17.568 -28.216 1.120 1.00 55.59 195 ASP A CA 1
ATOM 1536 C C . ASP A 1 195 ? 17.911 -28.777 -0.267 1.00 55.59 195 ASP A C 1
ATOM 1538 O O . ASP A 1 195 ? 18.916 -28.403 -0.872 1.00 55.59 195 ASP A O 1
ATOM 1542 N N . THR A 1 196 ? 17.040 -29.636 -0.799 1.00 55.12 196 THR A N 1
ATOM 1543 C CA . THR A 1 196 ? 17.131 -30.206 -2.159 1.00 55.12 196 THR A CA 1
ATOM 1544 C C . THR A 1 196 ? 17.259 -29.158 -3.273 1.00 55.12 196 THR A C 1
ATOM 1546 O O . THR A 1 196 ? 17.605 -29.483 -4.407 1.00 55.12 196 THR A O 1
ATOM 1549 N N . LEU A 1 197 ? 16.957 -27.895 -2.966 1.00 52.56 197 LEU A N 1
ATOM 1550 C CA . LEU A 1 197 ? 17.004 -26.759 -3.876 1.00 52.56 197 LEU A CA 1
ATOM 1551 C C . LEU A 1 197 ? 18.337 -25.993 -3.846 1.00 52.56 197 LEU A C 1
ATOM 1553 O O . LEU A 1 197 ? 18.505 -25.064 -4.642 1.00 52.56 197 LEU A O 1
ATOM 1557 N N . ASN A 1 198 ? 19.267 -26.350 -2.956 1.00 56.00 198 ASN A N 1
ATOM 1558 C CA . ASN A 1 198 ? 20.597 -25.755 -2.900 1.00 56.00 198 ASN A CA 1
ATOM 1559 C C . ASN A 1 198 ? 21.472 -26.309 -4.038 1.00 56.00 198 ASN A C 1
ATOM 1561 O O . ASN A 1 198 ? 21.666 -27.517 -4.143 1.00 56.00 198 ASN A O 1
ATOM 1565 N N . MET A 1 199 ? 21.984 -25.433 -4.901 1.00 59.00 199 MET A N 1
ATOM 1566 C CA . MET A 1 199 ? 22.906 -25.800 -5.979 1.00 59.00 199 MET A CA 1
ATOM 1567 C C . MET A 1 199 ? 24.193 -25.001 -5.815 1.00 59.00 199 MET A C 1
ATOM 1569 O O . MET A 1 199 ? 24.160 -23.768 -5.804 1.00 59.00 199 MET A O 1
ATOM 1573 N N . GLU A 1 200 ? 25.318 -25.708 -5.690 1.00 61.69 200 GLU A N 1
ATOM 1574 C CA . GLU A 1 200 ? 26.642 -25.091 -5.644 1.00 61.69 200 GLU A CA 1
ATOM 1575 C C . GLU A 1 200 ? 26.856 -24.184 -6.867 1.00 61.69 200 GLU A C 1
ATOM 1577 O O . GLU A 1 200 ? 26.452 -24.501 -7.986 1.00 61.69 200 GLU A O 1
ATOM 1582 N N . GLY A 1 201 ? 27.454 -23.012 -6.642 1.00 64.06 201 GLY A N 1
ATOM 1583 C CA . GLY A 1 201 ? 27.723 -22.040 -7.703 1.00 64.06 201 GLY A CA 1
ATOM 1584 C C . GLY A 1 201 ? 26.523 -21.199 -8.156 1.00 64.06 201 GLY A C 1
ATOM 1585 O O . GLY A 1 201 ? 26.610 -20.569 -9.205 1.00 64.06 201 GLY A O 1
ATOM 1586 N N . CYS A 1 202 ? 25.414 -21.145 -7.405 1.00 65.12 202 CYS A N 1
ATOM 1587 C CA . CYS A 1 202 ? 24.261 -20.286 -7.717 1.00 65.12 202 CYS A CA 1
ATOM 1588 C C . CYS A 1 202 ? 23.961 -19.248 -6.620 1.00 65.12 202 CYS A C 1
ATOM 1590 O O . CYS A 1 202 ? 23.948 -19.558 -5.432 1.00 65.12 202 CYS A O 1
ATOM 1592 N N . HIS A 1 203 ? 23.612 -18.025 -7.026 1.00 68.38 203 HIS A N 1
ATOM 1593 C CA . HIS A 1 203 ? 22.971 -17.029 -6.168 1.00 68.38 203 HIS A CA 1
ATOM 1594 C C . HIS A 1 203 ? 21.455 -17.212 -6.183 1.00 68.38 203 HIS A C 1
ATOM 1596 O O . HIS A 1 203 ? 20.850 -17.345 -7.250 1.00 68.38 203 HIS A O 1
ATOM 1602 N N . ILE A 1 204 ? 20.837 -17.189 -5.000 1.00 69.38 204 ILE A N 1
ATOM 1603 C CA . ILE A 1 204 ? 19.394 -17.365 -4.834 1.00 69.38 204 ILE A CA 1
ATOM 1604 C C . ILE A 1 204 ? 18.761 -16.050 -4.381 1.00 69.38 204 ILE A C 1
ATOM 1606 O O . ILE A 1 204 ? 19.163 -15.455 -3.378 1.00 69.38 204 ILE A O 1
ATOM 1610 N N . PHE A 1 205 ? 17.722 -15.630 -5.096 1.00 73.12 205 PHE A N 1
ATOM 1611 C CA . PHE A 1 205 ? 16.892 -14.485 -4.742 1.00 73.12 205 PHE A CA 1
ATOM 1612 C C . PHE A 1 205 ? 15.465 -14.944 -4.478 1.00 73.12 205 PHE A C 1
ATOM 1614 O O . PHE A 1 205 ? 14.967 -15.875 -5.114 1.00 73.12 205 PHE A O 1
ATOM 1621 N N . ARG A 1 206 ? 14.798 -14.295 -3.529 1.00 75.69 206 ARG A N 1
ATOM 1622 C CA . ARG A 1 206 ? 13.399 -14.562 -3.197 1.00 75.69 206 ARG A CA 1
ATOM 1623 C C . ARG A 1 206 ? 12.615 -13.266 -3.186 1.00 75.69 206 ARG A C 1
ATOM 1625 O O . ARG A 1 206 ? 13.105 -12.261 -2.683 1.00 75.69 206 ARG A O 1
ATOM 1632 N N . GLY A 1 207 ? 11.406 -13.294 -3.725 1.00 76.06 207 GLY A N 1
ATOM 1633 C CA . GLY A 1 207 ? 10.532 -12.128 -3.746 1.00 76.06 207 GLY A CA 1
ATOM 1634 C C . GLY A 1 207 ? 9.063 -12.501 -3.681 1.00 76.06 207 GLY A C 1
ATOM 1635 O O . GLY A 1 207 ? 8.694 -13.656 -3.915 1.00 76.06 207 GLY A O 1
ATOM 1636 N N . ARG A 1 208 ? 8.224 -11.524 -3.341 1.00 78.31 208 ARG A N 1
ATOM 1637 C CA . ARG A 1 208 ? 6.768 -11.682 -3.288 1.00 78.31 208 ARG A CA 1
ATOM 1638 C C . ARG A 1 208 ? 6.095 -10.579 -4.095 1.00 78.31 208 ARG A C 1
ATOM 1640 O O . ARG A 1 208 ? 6.453 -9.415 -3.951 1.00 78.31 208 ARG A O 1
ATOM 1647 N N . PHE A 1 209 ? 5.141 -10.958 -4.941 1.00 78.25 209 PHE A N 1
ATOM 1648 C CA . PHE A 1 209 ? 4.528 -10.064 -5.925 1.00 78.25 209 PHE A CA 1
ATOM 1649 C C . PHE A 1 209 ? 3.017 -10.276 -6.014 1.00 78.25 209 PHE A C 1
ATOM 1651 O O . PHE A 1 209 ? 2.539 -11.408 -5.931 1.00 78.25 209 PHE A O 1
ATOM 1658 N N . TRP A 1 210 ? 2.273 -9.192 -6.233 1.00 78.06 210 TRP A N 1
ATOM 1659 C CA . TRP A 1 210 ? 0.806 -9.204 -6.303 1.00 78.06 210 TRP A CA 1
ATOM 1660 C C . TRP A 1 210 ? 0.230 -8.841 -7.676 1.00 78.06 210 TRP A C 1
ATOM 1662 O O . TRP A 1 210 ? -0.957 -9.054 -7.906 1.00 78.06 210 TRP A O 1
ATOM 1672 N N . ASN A 1 211 ? 1.052 -8.343 -8.607 1.00 74.12 211 ASN A N 1
ATOM 1673 C CA . ASN A 1 211 ? 0.663 -8.166 -10.009 1.00 74.12 211 ASN A CA 1
ATOM 1674 C C . ASN A 1 211 ? 1.503 -9.036 -10.950 1.00 74.12 211 ASN A C 1
ATOM 1676 O O . ASN A 1 211 ? 1.017 -10.068 -11.395 1.00 74.12 211 ASN A O 1
ATOM 1680 N N . TYR A 1 212 ? 2.739 -8.626 -11.227 1.00 63.81 212 TYR A N 1
ATOM 1681 C CA . TYR A 1 212 ? 3.671 -9.168 -12.195 1.00 63.81 212 TYR A CA 1
ATOM 1682 C C . TYR A 1 212 ? 5.106 -9.017 -11.666 1.00 63.81 212 TYR A C 1
ATOM 1684 O O . TYR A 1 212 ? 5.407 -8.153 -10.846 1.00 63.81 212 TYR A O 1
ATOM 1692 N N . PHE A 1 213 ? 6.016 -9.831 -12.191 1.00 62.00 213 PHE A N 1
ATOM 1693 C CA . PHE A 1 213 ? 7.454 -9.702 -11.977 1.00 62.00 213 PHE A CA 1
ATOM 1694 C C . PHE A 1 213 ? 8.146 -9.814 -13.328 1.00 62.00 213 PHE A C 1
ATOM 1696 O O . PHE A 1 213 ? 8.090 -10.871 -13.941 1.00 62.00 213 PHE A O 1
ATOM 1703 N N . SER A 1 214 ? 8.778 -8.731 -13.784 1.00 58.00 214 SER A N 1
ATOM 1704 C CA . SER A 1 214 ? 9.437 -8.657 -15.091 1.00 58.00 214 SER A CA 1
ATOM 1705 C C . SER A 1 214 ? 10.946 -8.500 -14.920 1.00 58.00 214 SER A C 1
ATOM 1707 O O . SER A 1 214 ? 11.390 -7.615 -14.194 1.00 58.00 214 SER A O 1
ATOM 1709 N N . MET A 1 215 ? 11.733 -9.277 -15.666 1.00 54.84 215 MET A N 1
ATOM 1710 C CA . MET A 1 215 ? 13.191 -9.135 -15.760 1.00 54.84 215 MET A CA 1
ATOM 1711 C C . MET A 1 215 ? 13.614 -8.853 -17.200 1.00 54.84 215 MET A C 1
ATOM 1713 O O . MET A 1 215 ? 13.108 -9.461 -18.130 1.00 54.84 215 MET A O 1
ATOM 1717 N N . GLY A 1 216 ? 14.555 -7.937 -17.421 1.00 48.94 216 GLY A N 1
ATOM 1718 C CA . GLY A 1 216 ? 15.046 -7.612 -18.763 1.00 48.94 216 GLY A CA 1
ATOM 1719 C C . GLY A 1 216 ? 16.566 -7.535 -18.812 1.00 48.94 216 GLY A C 1
ATOM 1720 O O . GLY A 1 216 ? 17.183 -7.007 -17.894 1.00 48.94 216 GLY A O 1
ATOM 1721 N N . LYS A 1 217 ? 17.177 -8.015 -19.904 1.00 41.47 217 LYS A N 1
ATOM 1722 C CA . LYS A 1 217 ? 18.586 -7.737 -20.218 1.00 41.47 217 LYS A CA 1
ATOM 1723 C C . LYS A 1 217 ? 18.653 -6.437 -21.021 1.00 41.47 217 LYS A C 1
ATOM 1725 O O . LYS A 1 217 ? 18.051 -6.352 -22.085 1.00 41.47 217 LYS A O 1
ATOM 1730 N N . TRP A 1 218 ? 19.403 -5.447 -20.541 1.00 37.72 218 TRP A N 1
ATOM 1731 C CA . TRP A 1 218 ? 19.505 -4.113 -21.160 1.00 37.72 218 TRP A CA 1
ATOM 1732 C C . TRP A 1 218 ? 20.327 -4.050 -22.464 1.00 37.72 218 TRP A C 1
ATOM 1734 O O . TRP A 1 218 ? 20.471 -2.984 -23.054 1.00 37.72 218 TRP A O 1
ATOM 1744 N N . HIS A 1 219 ? 20.837 -5.178 -22.972 1.00 39.47 219 HIS A N 1
ATOM 1745 C CA . HIS A 1 219 ? 21.655 -5.201 -24.186 1.00 39.47 219 HIS A CA 1
ATOM 1746 C C . HIS A 1 219 ? 20.998 -5.982 -25.337 1.00 39.47 219 HIS A C 1
ATOM 1748 O O . HIS A 1 219 ? 20.920 -7.209 -25.316 1.00 39.47 219 HIS A O 1
ATOM 1754 N N . LYS A 1 220 ? 20.594 -5.230 -26.374 1.00 36.34 220 LYS A N 1
ATOM 1755 C CA . LYS A 1 220 ? 20.372 -5.627 -27.785 1.00 36.34 220 LYS A CA 1
ATOM 1756 C C . LYS A 1 220 ? 19.362 -6.749 -28.115 1.00 36.34 220 LYS A C 1
ATOM 1758 O O . LYS A 1 220 ? 19.288 -7.150 -29.273 1.00 36.34 220 LYS A O 1
ATOM 1763 N N . LYS A 1 221 ? 18.525 -7.208 -27.182 1.00 39.75 221 LYS A N 1
ATOM 1764 C CA . LYS A 1 221 ? 17.320 -8.019 -27.471 1.00 39.75 221 LYS A CA 1
ATOM 1765 C C . LYS A 1 221 ? 16.132 -7.488 -26.658 1.00 39.75 221 LYS A C 1
ATOM 1767 O O . LYS A 1 221 ? 16.377 -6.882 -25.614 1.00 39.75 221 LYS A O 1
ATOM 1772 N N . PRO A 1 222 ? 14.872 -7.656 -27.113 1.00 38.38 222 PRO A N 1
ATOM 1773 C CA . PRO A 1 222 ? 13.716 -7.234 -26.327 1.00 38.38 222 PRO A CA 1
ATOM 1774 C C . PRO A 1 222 ? 13.792 -7.852 -24.919 1.00 38.38 222 PRO A C 1
ATOM 1776 O O . PRO A 1 222 ? 14.215 -9.003 -24.790 1.00 38.38 222 PRO A O 1
ATOM 1779 N N . PRO A 1 223 ? 13.436 -7.105 -23.858 1.00 43.34 223 PRO A N 1
ATOM 1780 C CA . PRO A 1 223 ? 13.467 -7.632 -22.499 1.00 43.34 223 PRO A CA 1
ATOM 1781 C C . PRO A 1 223 ? 12.592 -8.889 -22.415 1.00 43.34 223 PRO A C 1
ATOM 1783 O O . PRO A 1 223 ? 11.459 -8.880 -22.898 1.00 43.34 223 PRO A O 1
ATOM 1786 N N . PHE A 1 224 ? 13.111 -9.958 -21.803 1.00 44.00 224 PHE A N 1
ATOM 1787 C CA . PHE A 1 224 ? 12.359 -11.184 -21.529 1.00 44.00 224 PHE A CA 1
ATOM 1788 C C . PHE A 1 224 ? 11.300 -10.923 -20.455 1.00 44.00 224 PHE A C 1
ATOM 1790 O O . PHE A 1 224 ? 11.472 -11.240 -19.284 1.00 44.00 224 PHE A O 1
ATOM 1797 N N . LYS A 1 225 ? 10.181 -10.319 -20.846 1.00 39.16 225 LYS A N 1
ATOM 1798 C CA . LYS A 1 225 ? 9.075 -10.052 -19.930 1.00 39.16 225 LYS A CA 1
ATOM 1799 C C . LYS A 1 225 ? 8.378 -11.365 -19.592 1.00 39.16 225 LYS A C 1
ATOM 1801 O O . LYS A 1 225 ? 7.495 -11.804 -20.322 1.00 39.16 225 LYS A O 1
ATOM 1806 N N . VAL A 1 226 ? 8.748 -11.975 -18.474 1.00 44.19 226 VAL A N 1
ATOM 1807 C CA . VAL A 1 226 ? 7.823 -12.876 -17.789 1.00 44.19 226 VAL A CA 1
ATOM 1808 C C . VAL A 1 226 ? 6.775 -11.970 -17.150 1.00 44.19 226 VAL A C 1
ATOM 1810 O O . VAL A 1 226 ? 7.110 -11.035 -16.432 1.00 44.19 226 VAL A O 1
ATOM 1813 N N . ALA A 1 227 ? 5.510 -12.149 -17.504 1.00 39.25 227 ALA A N 1
ATOM 1814 C CA . ALA A 1 227 ? 4.407 -11.427 -16.893 1.00 39.25 227 ALA A CA 1
ATOM 1815 C C . ALA A 1 227 ? 3.551 -12.462 -16.176 1.00 39.25 227 ALA A C 1
ATOM 1817 O O . ALA A 1 227 ? 2.913 -13.295 -16.814 1.00 39.25 227 ALA A O 1
ATOM 1818 N N . PHE A 1 228 ? 3.563 -12.423 -14.849 1.00 45.84 228 PHE A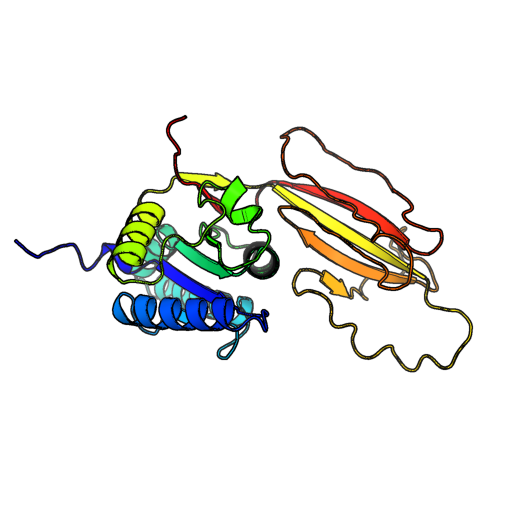 N 1
ATOM 1819 C CA . PHE A 1 228 ? 2.549 -13.115 -14.067 1.00 45.84 228 PHE A CA 1
ATOM 1820 C C . PHE A 1 228 ? 1.306 -12.236 -14.116 1.00 45.84 228 PHE A C 1
ATOM 1822 O O . PHE A 1 228 ? 1.403 -11.028 -13.921 1.00 45.84 228 PHE A O 1
ATOM 1829 N N . PHE A 1 229 ? 0.162 -12.812 -14.460 1.00 35.69 229 PHE A N 1
ATOM 1830 C CA . PHE A 1 229 ? -1.116 -12.127 -14.346 1.00 35.69 229 PHE A CA 1
ATOM 1831 C C . PHE A 1 229 ? -1.818 -12.705 -13.125 1.00 35.69 229 PHE A C 1
ATOM 1833 O O . PHE A 1 229 ? -2.259 -13.853 -13.133 1.00 35.69 229 PHE A O 1
ATOM 1840 N N . CYS A 1 230 ? -1.901 -11.915 -12.056 1.00 34.78 230 CYS A N 1
ATOM 1841 C CA . CYS A 1 230 ? -2.785 -12.217 -10.940 1.00 34.78 230 CYS A CA 1
ATOM 1842 C C . CYS A 1 230 ? -4.230 -11.965 -11.385 1.00 34.78 230 CYS A C 1
ATOM 1844 O O . CYS A 1 230 ? -4.717 -10.848 -11.285 1.00 34.78 230 CYS A O 1
ATOM 1846 N N . CYS A 1 231 ? -4.867 -12.985 -11.962 1.00 31.53 231 CYS A N 1
ATOM 1847 C CA . CYS A 1 231 ? -6.314 -13.062 -12.165 1.00 31.53 231 CYS A CA 1
ATOM 1848 C C . CYS A 1 231 ? -6.693 -14.511 -12.494 1.00 31.53 231 CYS A C 1
ATOM 1850 O O . CYS A 1 231 ? -6.880 -14.853 -13.653 1.00 31.53 231 CYS A O 1
ATOM 1852 N N . THR A 1 232 ? -6.762 -15.389 -11.493 1.00 30.50 232 THR A N 1
ATOM 1853 C CA . THR A 1 232 ? -7.722 -16.511 -11.450 1.00 30.50 232 THR A CA 1
ATOM 1854 C C . THR A 1 232 ? -7.641 -17.209 -10.084 1.00 30.50 232 THR A C 1
ATOM 1856 O O . THR A 1 232 ? -6.537 -17.430 -9.592 1.00 30.50 232 THR A O 1
ATOM 1859 N N . PRO A 1 233 ? -8.769 -17.645 -9.489 1.00 32.03 233 PRO A N 1
ATOM 1860 C CA . PRO A 1 233 ? -8.780 -18.376 -8.213 1.00 32.03 233 PRO A CA 1
ATOM 1861 C C . PRO A 1 233 ? -8.160 -19.788 -8.264 1.00 32.03 233 PRO A C 1
ATOM 1863 O O . PRO A 1 233 ? -8.239 -20.517 -7.281 1.00 32.03 233 PRO A O 1
ATOM 1866 N N . ASN A 1 234 ? -7.612 -20.227 -9.406 1.00 31.75 234 ASN A N 1
ATOM 1867 C CA . ASN A 1 234 ? -7.447 -21.654 -9.708 1.00 31.75 234 ASN A CA 1
ATOM 1868 C C . ASN A 1 234 ? -6.086 -22.075 -10.285 1.00 31.75 234 ASN A C 1
ATOM 1870 O O . ASN A 1 234 ? -5.959 -23.219 -10.718 1.00 31.75 234 ASN A O 1
ATOM 1874 N N . VAL A 1 235 ? -5.047 -21.234 -10.256 1.00 37.34 235 VAL A N 1
ATOM 1875 C CA . VAL A 1 235 ? -3.698 -21.686 -10.645 1.00 37.34 235 VAL A CA 1
ATOM 1876 C C . VAL A 1 235 ? -2.860 -21.963 -9.401 1.00 37.34 235 VAL A C 1
ATOM 1878 O O . VAL A 1 235 ? -2.404 -21.043 -8.725 1.00 37.34 235 VAL A O 1
ATOM 1881 N N . LYS A 1 236 ? -2.706 -23.253 -9.080 1.00 38.75 236 LYS A N 1
ATOM 1882 C CA . LYS A 1 236 ? -2.031 -23.732 -7.862 1.00 38.75 236 LYS A CA 1
ATOM 1883 C C . LYS A 1 236 ? -0.515 -23.886 -8.013 1.00 38.75 236 LYS A C 1
ATOM 1885 O O . LYS A 1 236 ? 0.179 -23.898 -7.003 1.00 38.75 236 LYS A O 1
ATOM 1890 N N . GLU A 1 237 ? 0.009 -23.945 -9.237 1.00 38.78 237 GLU A N 1
ATOM 1891 C CA . GLU A 1 237 ? 1.443 -24.129 -9.479 1.00 38.78 237 GLU A CA 1
ATOM 1892 C C . GLU A 1 237 ? 1.810 -23.715 -10.914 1.00 38.78 237 GLU A C 1
ATOM 1894 O O . GLU A 1 237 ? 1.107 -24.077 -11.856 1.00 38.78 237 GLU A O 1
ATOM 1899 N N . PHE A 1 238 ? 2.903 -22.966 -11.089 1.00 40.66 238 PHE A N 1
ATOM 1900 C CA . PHE A 1 238 ? 3.596 -22.848 -12.377 1.00 40.66 238 PHE A CA 1
ATOM 1901 C C . PHE A 1 238 ? 4.981 -23.467 -12.203 1.00 40.66 238 PHE A C 1
ATOM 1903 O O . PHE A 1 238 ? 5.822 -22.942 -11.468 1.00 40.66 238 PHE A O 1
ATOM 1910 N N . SER A 1 239 ? 5.212 -24.599 -12.861 1.00 38.84 239 SER A N 1
ATOM 1911 C CA . SER A 1 239 ? 6.481 -25.313 -12.804 1.00 38.84 239 SER A CA 1
ATOM 1912 C C . SER A 1 239 ? 7.512 -24.701 -13.759 1.00 38.84 239 SER A C 1
ATOM 1914 O O . SER A 1 239 ? 7.220 -24.384 -14.910 1.00 38.84 239 SER A O 1
ATOM 1916 N N . GLN A 1 240 ? 8.717 -24.504 -13.211 1.00 38.44 240 GLN A N 1
ATOM 1917 C CA . GLN A 1 240 ? 10.020 -24.300 -13.854 1.00 38.44 240 GLN A CA 1
ATOM 1918 C C . GLN A 1 240 ? 9.996 -23.879 -15.337 1.00 38.44 240 GLN A C 1
ATOM 1920 O O . GLN A 1 240 ? 10.204 -24.694 -16.231 1.00 38.44 240 GLN A O 1
ATOM 1925 N N . LEU A 1 241 ? 9.844 -22.580 -15.606 1.00 38.59 241 LEU A N 1
ATOM 1926 C CA . LEU A 1 241 ? 10.255 -22.021 -16.896 1.00 38.59 241 LEU A CA 1
ATOM 1927 C C . LEU A 1 241 ? 11.738 -21.645 -16.818 1.00 38.59 241 LEU A C 1
ATOM 1929 O O . LEU A 1 241 ? 12.113 -20.695 -16.130 1.00 38.59 241 LEU A O 1
ATOM 1933 N N . GLY A 1 242 ? 12.587 -22.394 -17.524 1.00 41.06 242 GLY A N 1
ATOM 1934 C CA . GLY A 1 242 ? 13.958 -21.973 -17.805 1.00 41.06 242 GLY A CA 1
ATOM 1935 C C . GLY A 1 242 ? 13.925 -20.775 -18.752 1.00 41.06 242 GLY A C 1
ATOM 1936 O O . GLY A 1 242 ? 13.641 -20.932 -19.936 1.00 41.06 242 GLY A O 1
ATOM 1937 N N . VAL A 1 243 ? 14.166 -19.570 -18.231 1.00 46.00 243 VAL A N 1
ATOM 1938 C CA . VAL A 1 243 ? 14.175 -18.334 -19.041 1.00 46.00 243 VAL A CA 1
ATOM 1939 C C . VAL A 1 243 ? 15.514 -18.196 -19.793 1.00 46.00 243 VAL A C 1
ATOM 1941 O O . VAL A 1 243 ? 15.576 -17.566 -20.847 1.00 46.00 243 VAL A O 1
ATOM 1944 N N . SER A 1 244 ? 16.574 -18.843 -19.290 1.00 51.59 244 SER A N 1
ATOM 1945 C CA . SER A 1 244 ? 17.806 -19.218 -20.005 1.00 51.59 244 SER A CA 1
ATOM 1946 C C . SER A 1 244 ? 18.539 -20.328 -19.227 1.00 51.59 244 SER A C 1
ATOM 1948 O O . SER A 1 244 ? 18.173 -20.607 -18.088 1.00 51.59 244 SER A O 1
ATOM 1950 N N . GLU A 1 245 ? 19.619 -20.903 -19.774 1.00 48.75 245 GLU A N 1
ATOM 1951 C CA . GLU A 1 245 ? 20.503 -21.857 -19.059 1.00 48.75 245 GLU A CA 1
ATOM 1952 C C . GLU A 1 245 ? 21.109 -21.293 -17.750 1.00 48.75 245 GLU A C 1
ATOM 1954 O O . GLU A 1 245 ? 21.656 -22.029 -16.937 1.00 48.75 245 GLU A O 1
ATOM 1959 N N . THR A 1 246 ? 21.007 -19.978 -17.537 1.00 52.78 246 THR A N 1
ATOM 1960 C CA . THR A 1 246 ? 21.617 -19.219 -16.433 1.00 52.78 246 THR A CA 1
ATOM 1961 C C . THR A 1 246 ? 20.598 -18.820 -15.358 1.00 52.78 246 THR A C 1
ATOM 1963 O O . THR A 1 246 ? 20.996 -18.451 -14.254 1.00 52.78 246 THR A O 1
ATOM 1966 N N . ILE A 1 247 ? 19.293 -18.826 -15.675 1.00 54.41 247 ILE A N 1
ATOM 1967 C CA . ILE A 1 247 ? 18.229 -18.298 -14.807 1.00 54.41 247 ILE A CA 1
ATOM 1968 C C . ILE A 1 247 ? 17.119 -19.334 -14.648 1.00 54.41 247 ILE A C 1
ATOM 1970 O O . ILE A 1 247 ? 16.349 -19.595 -15.577 1.00 54.41 247 ILE A O 1
ATOM 1974 N N . PHE A 1 248 ? 16.990 -19.849 -13.427 1.00 55.50 248 PHE A N 1
ATOM 1975 C CA . PHE A 1 248 ? 15.905 -20.740 -13.029 1.00 55.50 248 PHE A CA 1
ATOM 1976 C C . PHE A 1 248 ? 14.882 -19.992 -12.178 1.00 55.50 248 PHE A C 1
ATOM 1978 O O . PHE A 1 248 ? 15.244 -19.208 -11.297 1.00 55.50 248 PHE A O 1
ATOM 1985 N N . PHE A 1 249 ? 13.605 -20.266 -12.436 1.00 57.09 249 PHE A N 1
ATOM 1986 C CA . PHE A 1 249 ? 12.470 -19.640 -11.771 1.00 57.09 249 PHE A CA 1
ATOM 1987 C C . PHE A 1 249 ? 11.507 -20.698 -11.221 1.00 57.09 249 PHE A C 1
ATOM 1989 O O . PHE A 1 249 ? 11.190 -21.667 -11.911 1.00 57.09 249 PHE A O 1
ATOM 1996 N N . GLN A 1 250 ? 10.991 -20.468 -10.013 1.00 57.56 250 GLN A N 1
ATOM 1997 C CA . GLN A 1 250 ? 9.877 -21.225 -9.443 1.00 57.56 250 GLN A CA 1
ATOM 1998 C C . GLN A 1 250 ? 8.898 -20.278 -8.743 1.00 57.56 250 GLN A C 1
ATOM 2000 O O . GLN A 1 250 ? 9.324 -19.414 -7.971 1.00 57.56 250 GLN A O 1
ATOM 2005 N N . GLY A 1 251 ? 7.602 -20.445 -9.021 1.00 57.41 251 GLY A N 1
ATOM 2006 C CA . GLY A 1 251 ? 6.528 -19.604 -8.499 1.00 57.41 251 GLY A CA 1
ATOM 2007 C C . GLY A 1 251 ? 5.449 -20.417 -7.790 1.00 57.41 251 GLY A C 1
ATOM 2008 O O . GLY A 1 251 ? 4.940 -21.382 -8.354 1.00 57.41 251 GLY A O 1
ATOM 2009 N N . PHE A 1 252 ? 5.055 -19.991 -6.590 1.00 58.88 252 PHE A N 1
ATOM 2010 C CA . PHE A 1 252 ? 3.927 -20.577 -5.859 1.00 58.88 252 PHE A CA 1
ATOM 2011 C C . PHE A 1 252 ? 2.928 -19.501 -5.447 1.00 58.88 252 PHE A C 1
ATOM 2013 O O . PHE A 1 252 ? 3.329 -18.421 -4.998 1.00 58.88 252 PHE A O 1
ATOM 2020 N N . ASN A 1 253 ? 1.636 -19.810 -5.555 1.00 54.47 253 ASN A N 1
ATOM 2021 C CA . ASN A 1 253 ? 0.578 -18.962 -5.019 1.00 54.47 253 ASN A CA 1
ATOM 2022 C C . ASN A 1 253 ? 0.438 -19.217 -3.507 1.00 54.47 253 ASN A C 1
ATOM 2024 O O . ASN A 1 253 ? 0.303 -20.363 -3.069 1.00 54.47 253 ASN A O 1
ATOM 2028 N N . ARG A 1 254 ? 0.473 -18.152 -2.699 1.00 60.09 254 ARG A N 1
ATOM 2029 C CA . ARG A 1 254 ? 0.051 -18.194 -1.295 1.00 60.09 254 ARG A CA 1
ATOM 2030 C C . ARG A 1 254 ? -1.227 -17.395 -1.088 1.00 60.09 254 ARG A C 1
ATOM 2032 O O . ARG A 1 254 ? -1.257 -16.188 -1.339 1.00 60.09 254 ARG A O 1
ATOM 2039 N N . LEU A 1 255 ? -2.208 -18.070 -0.490 1.00 56.66 255 LEU A N 1
ATOM 2040 C CA . LEU A 1 255 ? -3.465 -17.484 -0.040 1.00 56.66 255 LEU A CA 1
ATOM 2041 C C . LEU A 1 255 ? -3.235 -16.483 1.111 1.00 56.66 255 LEU A C 1
ATOM 2043 O O . LEU A 1 255 ? -2.80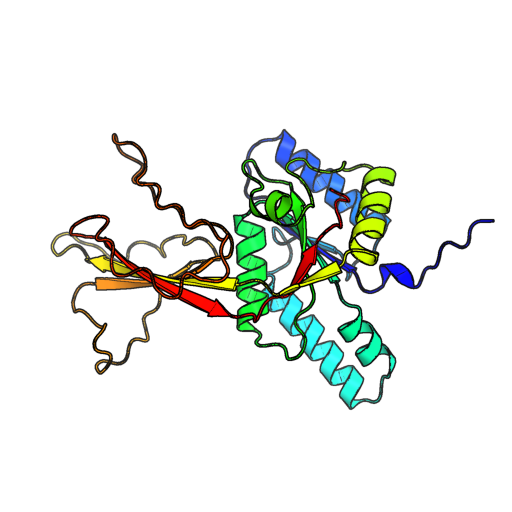2 -16.853 2.201 1.00 56.66 255 LEU A O 1
ATOM 2047 N N . GLY A 1 256 ? -3.596 -15.221 0.863 1.00 58.12 256 GLY A N 1
ATOM 2048 C CA . GLY A 1 256 ? -4.348 -14.374 1.798 1.00 58.12 256 GLY A CA 1
ATOM 2049 C C . GLY A 1 256 ? -3.722 -13.886 3.114 1.00 58.12 256 GLY A C 1
ATOM 2050 O O . GLY A 1 256 ? -4.410 -13.943 4.133 1.00 58.12 256 GLY A O 1
ATOM 2051 N N . HIS A 1 257 ? -2.514 -13.305 3.108 1.00 60.34 257 HIS A N 1
ATOM 2052 C CA . HIS A 1 257 ? -1.995 -12.528 4.260 1.00 60.34 257 HIS A CA 1
ATOM 2053 C C . HIS A 1 257 ? -2.091 -10.998 4.109 1.00 60.34 257 HIS A C 1
ATOM 2055 O O . HIS A 1 257 ? -1.883 -10.286 5.086 1.00 60.34 257 HIS A O 1
ATOM 2061 N N . ALA A 1 258 ? -2.428 -10.474 2.926 1.00 58.66 258 ALA A N 1
ATOM 2062 C CA . ALA A 1 258 ? -2.620 -9.040 2.696 1.00 58.66 258 ALA A CA 1
ATOM 2063 C C . ALA A 1 258 ? -4.100 -8.718 2.423 1.00 58.66 258 ALA A C 1
ATOM 2065 O O . ALA A 1 258 ? -4.803 -9.493 1.764 1.00 58.66 258 ALA A O 1
ATOM 2066 N N . ARG A 1 259 ? -4.568 -7.568 2.927 1.00 62.19 259 ARG A N 1
ATOM 2067 C CA . ARG A 1 259 ? -5.902 -7.019 2.646 1.00 62.19 259 ARG A CA 1
ATOM 2068 C C . ARG A 1 259 ? -5.784 -5.775 1.769 1.00 62.19 259 ARG A C 1
ATOM 2070 O O . ARG A 1 259 ? -4.900 -4.947 1.967 1.00 62.19 259 ARG A O 1
ATOM 2077 N N . PHE A 1 260 ? -6.712 -5.628 0.836 1.00 69.31 260 PHE A N 1
ATOM 2078 C CA . PHE A 1 260 ? -6.870 -4.448 -0.006 1.00 69.31 260 PHE A CA 1
ATOM 2079 C C . PHE A 1 260 ? -8.217 -3.808 0.206 1.00 69.31 260 PHE A C 1
ATOM 2081 O O . PHE A 1 260 ? -9.186 -4.484 0.535 1.00 69.31 260 PHE A O 1
ATOM 2088 N N . THR A 1 261 ? -8.273 -2.512 -0.057 1.00 65.81 261 THR A N 1
ATOM 2089 C CA . THR A 1 261 ? -9.531 -1.831 -0.323 1.00 65.81 261 THR A CA 1
ATOM 2090 C C . THR A 1 261 ? -9.796 -1.816 -1.827 1.00 65.81 261 THR A C 1
ATOM 2092 O O . THR A 1 261 ? -8.929 -1.446 -2.620 1.00 65.81 261 THR A O 1
ATOM 2095 N N . VAL A 1 262 ? -11.001 -2.219 -2.208 1.00 64.94 262 VAL A N 1
ATOM 2096 C CA . VAL A 1 262 ? -11.533 -2.167 -3.566 1.00 64.94 262 VAL A CA 1
ATOM 2097 C C . VAL A 1 262 ? -12.593 -1.092 -3.605 1.00 64.94 262 VAL A C 1
ATOM 2099 O O . VAL A 1 262 ? -13.501 -1.052 -2.766 1.00 64.94 262 VAL A O 1
ATOM 2102 N N . ARG A 1 263 ? -12.487 -0.215 -4.595 1.00 60.47 263 ARG A N 1
ATOM 2103 C CA . ARG A 1 263 ? -13.579 0.694 -4.906 1.00 60.47 263 ARG A CA 1
ATOM 2104 C C . ARG A 1 263 ? -14.665 -0.111 -5.614 1.00 60.47 263 ARG A C 1
ATOM 2106 O O . ARG A 1 263 ? -14.392 -0.651 -6.681 1.00 60.47 263 ARG A O 1
ATOM 2113 N N . ASP A 1 264 ? -15.871 -0.169 -5.043 1.00 49.00 264 ASP A N 1
ATOM 2114 C CA . ASP A 1 264 ? -17.038 -0.651 -5.786 1.00 49.00 264 ASP A CA 1
ATOM 2115 C C . ASP A 1 264 ? -17.191 0.240 -7.020 1.00 49.00 264 ASP A C 1
ATOM 2117 O O . ASP A 1 264 ? -17.470 1.442 -6.937 1.00 49.00 264 ASP A O 1
ATOM 2121 N N . VAL A 1 265 ? -16.899 -0.350 -8.169 1.00 43.09 265 VAL A N 1
ATOM 2122 C CA . VAL A 1 265 ? -17.340 0.157 -9.453 1.00 43.09 265 VAL A CA 1
ATOM 2123 C C . VAL A 1 265 ? -18.641 -0.595 -9.663 1.00 43.09 265 VAL A C 1
ATOM 2125 O O . VAL A 1 265 ? -18.603 -1.796 -9.922 1.00 43.09 265 VAL A O 1
ATOM 2128 N N . GLU A 1 266 ? -19.784 0.060 -9.446 1.00 32.81 266 GLU A N 1
ATOM 2129 C CA . GLU A 1 266 ? -21.028 -0.444 -10.031 1.00 32.81 266 GLU A CA 1
ATOM 2130 C C . GLU A 1 266 ? -20.718 -0.686 -11.515 1.00 32.81 266 GLU A C 1
ATOM 2132 O O . GLU A 1 266 ? -20.314 0.243 -12.222 1.00 32.81 266 GLU A O 1
ATOM 2137 N N . CYS A 1 267 ? -20.721 -1.962 -11.908 1.00 30.09 267 CYS A N 1
ATOM 2138 C CA . CYS A 1 267 ? -20.528 -2.388 -13.288 1.00 30.09 267 CYS A CA 1
ATOM 2139 C C . CYS A 1 267 ? -21.769 -2.043 -14.105 1.00 30.09 267 CYS A C 1
ATOM 2141 O O . CYS A 1 267 ? -22.883 -2.222 -13.561 1.00 30.09 267 CYS A O 1
#

Radius of gyration: 20.53 Å; Cα contacts (8 Å, |Δi|>4): 428; chains: 1; bounding box: 61×54×57 Å

Solvent-accessible surface area (backbone atoms only — not comparable to full-atom values): 15373 Å² total; per-residue (Å²): 143,86,79,84,61,89,71,78,64,76,31,50,36,38,39,33,50,79,91,60,84,51,66,70,54,48,49,48,50,51,46,32,50,54,37,47,55,74,74,42,57,78,92,28,51,43,46,52,79,77,72,53,57,67,54,62,54,49,51,53,52,52,52,50,35,50,53,37,41,75,74,66,38,68,62,35,53,56,41,56,76,57,28,34,36,36,37,38,19,28,53,66,54,50,30,29,51,49,42,40,50,42,71,65,66,51,95,72,44,55,32,38,35,50,44,23,59,41,92,74,13,58,57,19,36,76,36,53,54,32,63,54,60,81,53,47,50,62,68,36,45,54,51,48,55,56,46,61,72,71,30,46,79,42,72,46,59,32,38,40,37,42,39,36,35,62,55,80,92,78,73,95,68,70,73,73,68,80,70,88,56,59,84,36,40,42,81,53,84,85,65,54,97,81,42,92,84,67,55,92,64,48,49,41,36,40,30,46,37,63,53,57,63,71,54,63,57,95,70,98,52,83,51,59,67,48,72,51,76,73,79,69,103,76,71,76,69,55,80,65,58,70,82,45,104,53,36,44,41,43,45,40,64,45,86,56,61,44,34,29,37,28,47,84,67,88,124

InterPro domains:
  IPR001206 Diacylglycerol kinase, catalytic domain [PF00781] (29-136)
  IPR001206 Diacylglycerol kinase, catalytic domain [PS50146] (85-165)
  IPR001206 Diacylglycerol kinase, catalytic domain [SM00046] (21-159)
  IPR016064 NAD kinase/diacylglycerol kinase-like domain superfamily [SSF111331] (80-216)
  IPR017438 Inorganic polyphosphate/ATP-NAD kinase, N-terminal [G3DSA:3.40.50.10330] (65-160)
  IPR037607 Diacylglycerol kinase [PTHR11255] (27-216)

pLDDT: mean 70.16, std 19.9, range [21.09, 94.56]

Nearest PDB structures (foldseek):
  2bon-assembly2_B  TM=5.214E-01  e=2.164E-05  Escherichia coli BL21(DE3)
  2bon-assembly1_A  TM=5.140E-01  e=6.373E-05  Escherichia coli BL21(DE3)
  1ejb-assembly1_E  TM=3.390E-01  e=3.175E-01  Saccharomyces cerevisiae
  1t13-assembly1_A  TM=3.190E-01  e=2.980E-01  Brucella abortus
  1rvv-assembly1_A  TM=3.578E-01  e=3.332E+00  Bacillus subtilis

Mean predicted aligned error: 11.94 Å

Sequence (267 aa):
MLFWNTYSFKTIGMMWQCSSTLPVVVKRGRDLLITYHSLLNKNQVFDLSVDAAPDDFLQRVYLNLEQLKLNGDELALKIQERLKIIVAGGDGTDNWLLGVVSDLKLSQPPPIATVPMGTGNNLPFTFGWGKKNPGTDRHSVERFLGQVIRAKEMKIDSWQIVLRMTAPTKGSCDPILPLELPHSLHSFQRVSSTDTLNMEGCHIFRGRFWNYFSMGKWHKKPPFKVAFFCCTPNVKEFSQLGVSETIFFQGFNRLGHARFTVRDVEC

Organism: NCBI:txid165716

Secondary structure (DSSP, 8-state):
-----TTTTTTEEEEE------HHHHHHHHHHHHHHHHHS-TTSEEETTTS--HHHHHHHHHHHHHHHHHTT-HHHHHHHHH-EEEEEE-HHHHHHHHHHHHHTT-SSPPPEEEEE-SSS-HHHHHTTS-SS---SSHHHHHHHHHHHHHPEEEEEEEEEEEEEEEPPSSS-----S-----TTEEE-----TT-TT--TTEEEEEEEESS-------SSS-----------TT---B----SBTTEEEEEEEEEEEEEEEE-----

Foldseek 3Di:
DDDPDPPLQQQEAEEEEDPDPPPVLVVLRVLQQVLCVVVHPPLRYYYCVPHHALLVSVVVLVVVLVVCVVVPNPVSVVSLVQHEYEYEYAQLSVQLNQLNLLVVLDPRRHAYAYFQSDDQRPVCVVQAVDNHGQDSDNVSVVVVSVLRSVFDKDFAKKKKKKKKFAADPDDPCPDPPLPPDRSQKDWDPPDPPPPPPDDPRITMMIGMHRAFDFAADPPDDGGPGPGDGRDDPDDAFDDWDCSDPGMIMTIGMDTGSHMHGGRDDPD